Protein 2XCB (pdb70)

InterPro domains:
  IPR005415 Type III secretion system, low calcium response, chaperone LcrH/SycD [PR01595] (22-45)
  IPR005415 Type III secretion system, low calcium response, chaperone LcrH/SycD [PR01595] (47-66)
  IPR005415 Type III secretion system, low calcium response, chaperone LcrH/SycD [PR01595] (71-93)
  IPR005415 Type III secretion system, low calcium response, chaperone LcrH/SycD [PR01595] (103-125)
  IPR005415 Type III secretion system, low calcium response, chaperone LcrH/SycD [TIGR02552] (20-153)
  IPR011990 Tetratricopeptide-like helical domain superfamily [G3DSA:1.25.40.10] (11-161)
  IPR011990 Tetratricopeptide-like helical domain superfamily [SSF48452] (29-134)
  IPR016379 Type III secretion system, low calcium response, chaperone LcrH/SycD, subgroup [PIRSF003165] (3-159)

Organism: Pseudomonas aeruginosa (strain ATCC 15692 / DSM 22644 / CIP 104116 / JCM 14847 / LMG 12228 / 1C / PRS 101 / PAO1) (NCBI:txid208964)

GO terms:
  GO:0030254 protein secretion by the type III secretion system (P, IMP)
  GO:0051131 chaperone-mediated protein complex assembly (P, IMP)

Solvent-accessible surface area: 13806 Å² total; per-residue (Å²): 145,101,90,56,62,67,147,91,54,22,40,113,35,1,26,86,0,28,80,43,12,107,64,35,110,90,80,70,0,25,137,39,0,48,23,0,0,59,50,42,20,111,33,19,60,4,0,6,0,0,0,0,0,16,31,34,63,36,69,60,117,46,0,27,50,0,1,62,4,0,31,47,41,54,132,88,18,0,25,2,19,0,2,15,0,37,0,39,24,122,66,62,59,55,89,16,0,46,51,9,0,143,48,0,95,61,42,1,75,81,53,131,101,34,138,81,14,16,71,110,0,6,60,57,18,124,34,0,48,74,145,89,148,90,92,156,76,105,79,61,66,164,90,56,17,82,110,37,20,42,86,0,85,95,60,52,117,76,40,92,92,56,66,0,24,130,41,0,49,33,0,5,75,16,33,107,61,31,26,86,6,8,21,11,4,0,27,0,28,34,44,65,44,56,59,108,74,0,12,56,5,2,17,5,0,15,4,34,39,67,94,18,0,89,0,18,3,42,11,0,42,0,35,62,117,65,59,61,93,111,14,0,77,65,9,0,122,46,0,85,56,41,0,78,82,47,126,104,38,135,90,25,16,71,135,0,12,68,59,13,130,62,15,93,114,117,7,73,17,61,82,34,251

Nearest PDB structures (foldseek):
  2xcb-assembly1_A  TM=1.008E+00  e=7.378E-18  Pseudomonas aeruginosa
  3wxx-assembly2_C  TM=9.977E-01  e=8.764E-13  Aeromonas hydrophila
  4am9-assembly1_A  TM=9.591E-01  e=2.137E-12  Yersinia enterocolitica
  2vgy-assembly1_A-2  TM=9.561E-01  e=3.684E-12  Yersinia enterocolitica
  2vgx-assembly1_B  TM=9.467E-01  e=2.605E-12  Yersinia enterocolitica

Secondary structure (DSSP, 8-state):
--TT--HHHHHHHHHHHHHHHHTT-HHHHHHHHHHHHHH-TT-HHHHHHHHHHHHHTT-HHHHHHHHHHHHHH-TT-THHHHHHHHHHHHTT-HHHHHHHHHHHHHHHHT-GGGHHHHHHHHHHHHHHHHHH-/--TTTT--HHHHHHHHHHHHHHHHTT-HHHHHHHHHHHHHHSS--HHHHHHHHHHHHHTT-HHHHHHHHHHHHHH-TT-THHHHHHHHHHHHTT-HHHHHHHHHHHHHHHHT-GGGTTHHHHHHHHHHHHH-/---PPP--

Sequence (273 aa):
MLRGLSEEDTLEQLYALGFNQYQAGKKWDDAQKIFQALCMLDHYDARYFLGLGACRQSLGLYEEQALQSYSSYGALMDINEPRFPFHAAECHLQQLGDLDGAESSGFYSSARALAAAQPAHEALAARAGAMLEAVTARRKDLAMLRGLSEEDDTLEQLYALGFNQYQAGKWDDDAQKIFQQALCMLDHHYDARYFLGLGACRQSLGLYEEQALQSYSSYGALMDINNEPRFPFHAAECHLQLGDLDGAESGFYSSARALAAAQPAHEALAARAGAMLEAVTARVEELNAPR

B-factor: mean 32.51, std 10.99, range [8.63, 96.53]

Foldseek 3Di:
DCAPDDVVVVVVLLVVLVVCVVVVVLVVSLVSLVVSCVRDVQDLSSLLSNLVSCVSVLNLVVSLVSLVSSCVNPVLALSSLQVNLVSCVVVVNLVSNLVSLVSSLVSLVVDPVRVVSNVVSVVSNVVSVVVVD/DVVPADDDPVVLVVLLVVLVVCVVVVVLVVSLVSLVCSCVRDDDDLSSLVSNLSSCVVVVVLVVSLVSLVVNCVVPVLALVSLQSNLVSCVSVVNLVSNLVSLVSSLVSLVVPPVSVVVNVVSVVVNVVSVD/DDDDDDDD

Radius of gyration: 19.32 Å; Cα contacts (8 Å, |Δi|>4): 397; chains: 3; bounding box: 38×50×59 Å

Structure (mmCIF, N/CA/C/O backbone):
data_2XCB
#
_entry.id   2XCB
#
_cell.length_a   44.370
_cell.length_b   97.720
_cell.length_c   73.590
_cell.angle_alpha   90.00
_cell.angle_beta   90.00
_cell.angle_gamma   90.00
#
_symmetry.space_group_name_H-M   'P 21 21 2'
#
loop_
_entity.id
_entity.type
_entity.pdbx_description
1 polymer 'REGULATORY PROTEIN PCRH'
2 polymer PEPD
3 non-polymer 'NITRATE ION'
4 water water
#
loop_
_atom_site.group_PDB
_atom_site.id
_atom_site.type_symbol
_atom_site.label_atom_id
_atom_site.label_alt_id
_atom_site.label_comp_id
_atom_site.label_asym_id
_atom_site.label_entity_id
_atom_site.label_seq_id
_atom_site.pdbx_PDB_ins_code
_atom_site.Cartn_x
_atom_site.Cartn_y
_atom_site.Cartn_z
_atom_site.occupancy
_atom_site.B_iso_or_equiv
_atom_site.auth_seq_id
_atom_site.auth_comp_id
_atom_site.auth_asym_id
_atom_site.auth_atom_id
_atom_site.pdbx_PDB_model_num
ATOM 1 N N . MET A 1 9 ? -15.987 24.806 -37.880 1.00 55.40 27 MET A N 1
ATOM 2 C CA . MET A 1 9 ? -15.969 25.752 -39.052 1.00 55.23 27 MET A CA 1
ATOM 3 C C . MET A 1 9 ? -15.478 27.166 -38.676 1.00 55.09 27 MET A C 1
ATOM 4 O O . MET A 1 9 ? -15.292 28.018 -39.570 1.00 55.20 27 MET A O 1
ATOM 6 N N . LEU A 1 10 ? -15.303 27.396 -37.363 1.00 53.20 28 LEU A N 1
ATOM 7 C CA . LEU A 1 10 ? -14.799 28.639 -36.789 1.00 51.79 28 LEU A CA 1
ATOM 8 C C . LEU A 1 10 ? -13.268 28.627 -36.553 1.00 50.85 28 LEU A C 1
ATOM 9 O O . LEU A 1 10 ? -12.674 29.623 -36.146 1.00 50.49 28 LEU A O 1
ATOM 14 N N . ARG A 1 11 ? -12.621 27.495 -36.793 1.00 50.60 29 ARG A N 1
ATOM 15 C CA . ARG A 1 11 ? -11.173 27.393 -36.590 1.00 50.46 29 ARG A CA 1
ATOM 16 C C . ARG A 1 11 ? -10.395 28.498 -37.328 1.00 48.85 29 ARG A C 1
ATOM 17 O O . ARG A 1 11 ? -10.730 28.836 -38.446 1.00 49.54 29 ARG A O 1
ATOM 25 N N . GLY A 1 12 ? -9.402 29.103 -36.689 1.00 47.36 30 GLY A N 1
ATOM 26 C CA . GLY A 1 12 ? -8.546 30.059 -37.394 1.00 44.36 30 GLY A CA 1
ATOM 27 C C . GLY A 1 12 ? -8.926 31.533 -37.242 1.00 42.66 30 GLY A C 1
ATOM 28 O O . GLY A 1 12 ? -8.357 32.395 -37.960 1.00 41.10 30 GLY A O 1
ATOM 29 N N . LEU A 1 13 ? -9.866 31.833 -36.326 1.00 39.44 31 LEU A N 1
ATOM 30 C CA . LEU A 1 13 ? -10.257 33.238 -36.036 1.00 36.82 31 LEU A CA 1
ATOM 31 C C . LEU A 1 13 ? -9.127 34.104 -35.440 1.00 36.73 31 LEU A C 1
ATOM 32 O O . LEU A 1 13 ? -8.281 33.615 -34.680 1.00 36.01 31 LEU A O 1
ATOM 37 N N . SER A 1 14 ? -9.123 35.407 -35.738 1.00 35.44 32 SER A N 1
ATOM 38 C CA . SER A 1 14 ? -8.067 36.256 -35.193 1.00 35.21 32 SER A CA 1
ATOM 39 C C . SER A 1 14 ? -8.273 36.403 -33.691 1.00 35.41 32 SER A C 1
ATOM 40 O O . SER A 1 14 ? -9.358 36.131 -33.187 1.00 33.91 32 SER A O 1
ATOM 43 N N . GLU A 1 15 ? -7.227 36.870 -33.011 1.00 36.16 33 GLU A N 1
ATOM 44 C CA A GLU A 1 15 ? -7.269 37.130 -31.571 0.50 36.24 33 GLU A CA 1
ATOM 45 C CA B GLU A 1 15 ? -7.294 37.085 -31.583 0.50 35.93 33 GLU A CA 1
ATOM 46 C C . GLU A 1 15 ? -8.334 38.156 -31.275 1.00 35.34 33 GLU A C 1
ATOM 47 O O . GLU A 1 15 ? -9.071 38.051 -30.290 1.00 35.33 33 GLU A O 1
ATOM 58 N N . ASP A 1 16 ? -8.441 39.167 -32.143 1.00 34.87 34 ASP A N 1
ATOM 59 C CA . ASP A 1 16 ? -9.385 40.247 -31.862 1.00 33.47 34 ASP A CA 1
ATOM 60 C C . ASP A 1 16 ? -10.831 39.781 -31.894 1.00 31.58 34 ASP A C 1
ATOM 61 O O . ASP A 1 16 ? -11.642 40.253 -31.089 1.00 30.24 34 ASP A O 1
ATOM 66 N N . THR A 1 17 ? -11.143 38.846 -32.807 1.00 31.55 35 THR A N 1
ATOM 67 C CA . THR A 1 17 ? -12.480 38.194 -32.824 1.00 30.30 35 THR A CA 1
ATOM 68 C C . THR A 1 17 ? -12.678 37.267 -31.624 1.00 29.34 35 THR A C 1
ATOM 69 O O . THR A 1 17 ? -13.736 37.315 -31.002 1.00 27.47 35 THR A O 1
ATOM 73 N N . LEU A 1 18 ? -11.678 36.434 -31.303 1.00 28.29 36 LEU A N 1
ATOM 74 C CA . LEU A 1 18 ? -11.718 35.698 -29.997 1.00 27.64 36 LEU A CA 1
ATOM 75 C C . LEU A 1 18 ? -11.992 36.562 -28.775 1.00 26.62 36 LEU A C 1
ATOM 76 O O . LEU A 1 18 ? -12.799 36.220 -27.924 1.00 25.94 36 LEU A O 1
ATOM 81 N N . GLU A 1 19 ? -11.344 37.718 -28.697 1.00 28.21 37 GLU A N 1
ATOM 82 C CA . GLU A 1 19 ? -11.564 38.653 -27.617 1.00 28.89 37 GLU A CA 1
ATOM 83 C C . GLU A 1 19 ? -13.004 39.131 -27.550 1.00 29.44 37 GLU A C 1
ATOM 84 O O . GLU A 1 19 ? -13.608 39.214 -26.469 1.00 29.73 37 GLU A O 1
ATOM 90 N N . GLN A 1 20 ? -13.585 39.431 -28.700 1.00 28.35 38 GLN A N 1
ATOM 91 C CA . GLN A 1 20 ? -14.992 39.816 -28.711 1.00 27.11 38 GLN A CA 1
ATOM 92 C C . GLN A 1 20 ? -15.932 38.665 -28.374 1.00 24.98 38 GLN A C 1
ATOM 93 O O . GLN A 1 20 ? -17.001 38.849 -27.731 1.00 24.22 38 GLN A O 1
ATOM 99 N N . LEU A 1 21 ? -15.535 37.466 -28.755 1.00 23.38 39 LEU A N 1
ATOM 100 C CA . LEU A 1 21 ? -16.328 36.301 -28.404 1.00 23.47 39 LEU A CA 1
ATOM 101 C C . LEU A 1 21 ? -16.228 35.981 -26.902 1.00 23.61 39 LEU A C 1
ATOM 102 O O . LEU A 1 21 ? -17.215 35.580 -26.283 1.00 22.89 39 LEU A O 1
ATOM 107 N N . TYR A 1 22 ? -15.036 36.164 -26.321 1.00 22.70 40 TYR A N 1
ATOM 108 C CA . TYR A 1 22 ? -14.915 36.068 -24.874 1.00 22.13 40 TYR A CA 1
ATOM 109 C C . TYR A 1 22 ? -15.774 37.084 -24.169 1.00 24.66 40 TYR A C 1
ATOM 110 O O . TYR A 1 22 ? -16.493 36.731 -23.218 1.00 25.24 40 TYR A O 1
ATOM 119 N N . ALA A 1 23 ? -15.748 38.357 -24.629 1.00 25.68 41 ALA A N 1
ATOM 120 C CA . ALA A 1 23 ? -16.663 39.379 -24.131 1.00 26.94 41 ALA A CA 1
ATOM 121 C C . ALA A 1 23 ? -18.125 38.981 -24.175 1.00 27.44 41 ALA A C 1
ATOM 122 O O . ALA A 1 23 ? -18.922 39.322 -23.252 1.00 27.77 41 ALA A O 1
ATOM 124 N N . LEU A 1 24 ? -18.503 38.334 -25.273 1.00 27.78 42 LEU A N 1
ATOM 125 C CA . LEU A 1 24 ? -19.900 37.954 -25.488 1.00 28.95 42 LEU A CA 1
ATOM 126 C C . LEU A 1 24 ? -20.266 36.930 -24.425 1.00 29.10 42 LEU A C 1
ATOM 127 O O . LEU A 1 24 ? -21.302 37.068 -23.747 1.00 28.92 42 LEU A O 1
ATOM 132 N N . GLY A 1 25 ? -19.380 35.948 -24.245 1.00 29.07 43 GLY A N 1
ATOM 133 C CA . GLY A 1 25 ? -19.568 34.885 -23.262 1.00 28.51 43 GLY A CA 1
ATOM 134 C C . GLY A 1 25 ? -19.587 35.403 -21.861 1.00 28.07 43 GLY A C 1
ATOM 135 O O . GLY A 1 25 ? -20.428 35.017 -21.093 1.00 28.79 43 GLY A O 1
ATOM 136 N N . PHE A 1 26 ? -18.653 36.279 -21.523 1.00 28.37 44 PHE A N 1
ATOM 137 C CA . PHE A 1 26 ? -18.622 36.923 -20.223 1.00 29.79 44 PHE A CA 1
ATOM 138 C C . PHE A 1 26 ? -19.951 37.654 -19.937 1.00 32.22 44 PHE A C 1
ATOM 139 O O . PHE A 1 26 ? -20.446 37.672 -18.787 1.00 31.86 44 PHE A O 1
ATOM 147 N N . ASN A 1 27 ? -20.484 38.333 -20.959 1.00 32.46 45 ASN A N 1
ATOM 148 C CA . ASN A 1 27 ? -21.681 39.143 -20.750 1.00 33.88 45 ASN A CA 1
ATOM 149 C C . ASN A 1 27 ? -22.904 38.289 -20.494 1.00 32.68 45 ASN A C 1
ATOM 150 O O . ASN A 1 27 ? -23.687 38.588 -19.577 1.00 32.85 45 ASN A O 1
ATOM 155 N N . GLN A 1 28 ? -23.024 37.204 -21.239 1.00 31.44 46 GLN A N 1
ATOM 156 C CA . GLN A 1 28 ? -24.084 36.232 -20.998 1.00 32.56 46 GLN A CA 1
ATOM 157 C C . GLN A 1 28 ? -23.990 35.626 -19.578 1.00 32.70 46 GLN A C 1
ATOM 158 O O . GLN A 1 28 ? -25.028 35.463 -18.878 1.00 32.51 46 GLN A O 1
ATOM 164 N N . TYR A 1 29 ? -22.748 35.337 -19.152 1.00 31.16 47 TYR A N 1
ATOM 165 C CA . TYR A 1 29 ? -22.499 34.925 -17.767 1.00 29.27 47 TYR A CA 1
ATOM 166 C C . TYR A 1 29 ? -22.982 35.946 -16.744 1.00 29.45 47 TYR A C 1
ATOM 167 O O . TYR A 1 29 ? -23.699 35.561 -15.825 1.00 26.24 47 TYR A O 1
ATOM 176 N N . GLN A 1 30 ? -22.589 37.228 -16.893 1.00 29.03 48 GLN A N 1
ATOM 177 C CA . GLN A 1 30 ? -23.041 38.284 -15.990 1.00 33.12 48 GLN A CA 1
ATOM 178 C C . GLN A 1 30 ? -24.602 38.394 -15.930 1.00 33.78 48 GLN A C 1
ATOM 179 O O . GLN A 1 30 ? -25.149 38.815 -14.938 1.00 35.68 48 GLN A O 1
ATOM 185 N N . ALA A 1 31 ? -25.301 38.036 -16.999 1.00 33.35 49 ALA A N 1
ATOM 186 C CA . ALA A 1 31 ? -26.753 38.121 -17.046 1.00 33.22 49 ALA A CA 1
ATOM 187 C C . ALA A 1 31 ? -27.407 36.780 -16.608 1.00 34.03 49 ALA A C 1
ATOM 188 O O . ALA A 1 31 ? -28.614 36.602 -16.732 1.00 35.21 49 ALA A O 1
ATOM 190 N N . GLY A 1 32 ? -26.618 35.827 -16.136 1.00 32.19 50 GLY A N 1
ATOM 191 C CA . GLY A 1 32 ? -27.209 34.584 -15.631 1.00 31.64 50 GLY A CA 1
ATOM 192 C C . GLY A 1 32 ? -27.715 33.689 -16.722 1.00 30.31 50 GLY A C 1
ATOM 193 O O . GLY A 1 32 ? -28.381 32.655 -16.469 1.00 29.31 50 GLY A O 1
ATOM 194 N N . LYS A 1 33 ? -27.313 34.005 -17.945 1.00 30.06 51 LYS A N 1
ATOM 195 C CA A LYS A 1 33 ? -27.639 33.186 -19.087 0.50 30.07 51 LYS A CA 1
ATOM 196 C CA B LYS A 1 33 ? -27.664 33.106 -19.035 0.50 30.09 51 LYS A CA 1
ATOM 197 C C . LYS A 1 33 ? -26.591 32.034 -19.179 1.00 30.10 51 LYS A C 1
ATOM 198 O O . LYS A 1 33 ? -25.725 32.027 -20.106 1.00 29.18 51 LYS A O 1
ATOM 209 N N . TRP A 1 34 ? -26.672 31.095 -18.252 1.00 28.63 52 TRP A N 1
ATOM 210 C CA . TRP A 1 34 ? -25.590 30.120 -18.107 1.00 28.77 52 TRP A CA 1
ATOM 211 C C . TRP A 1 34 ? -25.448 29.089 -19.227 1.00 28.68 52 TRP A C 1
ATOM 212 O O . TRP A 1 34 ? -24.335 28.664 -19.557 1.00 27.11 52 TRP A O 1
ATOM 223 N N . ASP A 1 35 ? -26.575 28.676 -19.817 1.00 29.28 53 ASP A N 1
ATOM 224 C CA . ASP A 1 35 ? -26.513 27.697 -20.910 1.00 30.73 53 ASP A CA 1
ATOM 225 C C . ASP A 1 35 ? -25.851 28.245 -22.164 1.00 28.93 53 ASP A C 1
ATOM 226 O O . ASP A 1 35 ? -25.124 27.543 -22.860 1.00 26.44 53 ASP A O 1
ATOM 231 N N . ASP A 1 36 ? -26.156 29.498 -22.442 1.00 26.67 54 ASP A N 1
ATOM 232 C CA . ASP A 1 36 ? -25.605 30.169 -23.594 1.00 27.73 54 ASP A CA 1
ATOM 233 C C . ASP A 1 36 ? -24.142 30.488 -23.353 1.00 26.45 54 ASP A C 1
ATOM 234 O O . ASP A 1 36 ? -23.321 30.332 -24.247 1.00 25.46 54 ASP A O 1
ATOM 239 N N . ALA A 1 37 ? -23.839 30.961 -22.149 1.00 24.86 55 ALA A N 1
ATOM 240 C CA . ALA A 1 37 ? -22.458 31.276 -21.797 1.00 23.15 55 ALA A CA 1
ATOM 241 C C . ALA A 1 37 ? -21.624 29.982 -21.862 1.00 21.61 55 ALA A C 1
ATOM 242 O O . ALA A 1 37 ? -20.521 29.953 -22.404 1.00 18.39 55 ALA A O 1
ATOM 244 N N . GLN A 1 38 ? -22.176 28.898 -21.345 1.00 21.28 56 GLN A N 1
ATOM 245 C CA . GLN A 1 38 ? -21.420 27.627 -21.416 1.00 21.18 56 GLN A CA 1
ATOM 246 C C . GLN A 1 38 ? -21.013 27.263 -22.854 1.00 21.49 56 GLN A C 1
ATOM 247 O O . GLN A 1 38 ? -19.924 26.754 -23.106 1.00 19.67 56 GLN A O 1
ATOM 253 N N . LYS A 1 39 ? -21.949 27.416 -23.771 1.00 21.18 57 LYS A N 1
ATOM 254 C CA . LYS A 1 39 ? -21.699 27.094 -25.157 1.00 22.40 57 LYS A CA 1
ATOM 255 C C . LYS A 1 39 ? -20.651 28.007 -25.763 1.00 21.24 57 LYS A C 1
ATOM 256 O O . LYS A 1 39 ? -19.816 27.566 -26.534 1.00 22.21 57 LYS A O 1
ATOM 262 N N . ILE A 1 40 ? -20.723 29.290 -25.492 1.00 21.39 58 ILE A N 1
ATOM 263 C CA . ILE A 1 40 ? -19.658 30.173 -25.976 1.00 21.43 58 ILE A CA 1
ATOM 264 C C . ILE A 1 40 ? -18.258 29.783 -25.407 1.00 23.03 58 ILE A C 1
ATOM 265 O O . ILE A 1 40 ? -17.253 29.665 -26.140 1.00 21.15 58 ILE A O 1
ATOM 270 N N . PHE A 1 41 ? -18.207 29.465 -24.091 1.00 22.47 59 PHE A N 1
ATOM 271 C CA . PHE A 1 41 ? -16.907 29.108 -23.517 1.00 19.83 59 PHE A CA 1
ATOM 272 C C . PHE A 1 41 ? -16.404 27.757 -24.021 1.00 20.83 59 PHE A C 1
ATOM 273 O O . PHE A 1 41 ? -15.193 27.612 -24.225 1.00 19.53 59 PHE A O 1
ATOM 281 N N . GLN A 1 42 ? -17.321 26.804 -24.205 1.00 19.97 60 GLN A N 1
ATOM 282 C CA . GLN A 1 42 ? -16.975 25.543 -24.737 1.00 21.68 60 GLN A CA 1
ATOM 283 C C . GLN A 1 42 ? -16.392 25.782 -26.126 1.00 22.10 60 GLN A C 1
ATOM 284 O O . GLN A 1 42 ? -15.375 25.175 -26.475 1.00 20.21 60 GLN A O 1
ATOM 290 N N . ALA A 1 43 ? -16.970 26.734 -26.889 1.00 22.40 61 ALA A N 1
ATOM 291 C CA . ALA A 1 43 ? -16.422 26.984 -28.248 1.00 23.23 61 ALA A CA 1
ATOM 292 C C . ALA A 1 43 ? -14.999 27.491 -28.112 1.00 21.17 61 ALA A C 1
ATOM 293 O O . ALA A 1 43 ? -14.120 27.017 -28.812 1.00 20.65 61 ALA A O 1
ATOM 295 N N . LEU A 1 44 ? -14.806 28.533 -27.272 1.00 21.90 62 LEU A N 1
ATOM 296 C CA . LEU A 1 44 ? -13.513 29.115 -27.092 1.00 20.87 62 LEU A CA 1
ATOM 297 C C . LEU A 1 44 ? -12.413 28.145 -26.581 1.00 20.44 62 LEU A C 1
ATOM 298 O O . LEU A 1 44 ? -11.309 28.180 -27.130 1.00 19.23 62 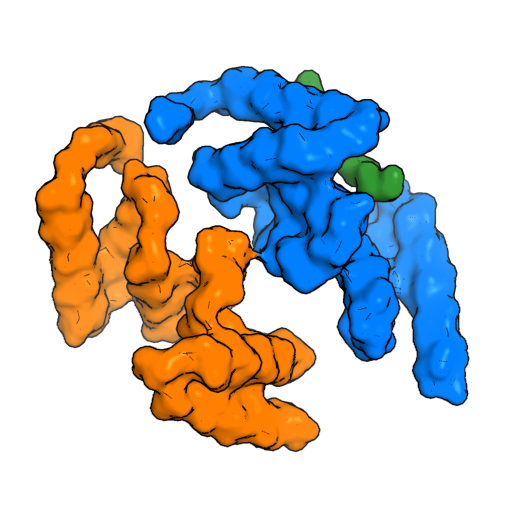LEU A O 1
ATOM 303 N N . CYS A 1 45 ? -12.715 27.305 -25.576 1.00 20.21 63 CYS A N 1
ATOM 304 C CA . CYS A 1 45 ? -11.854 26.171 -25.160 1.00 21.83 63 CYS A CA 1
ATOM 305 C C . CYS A 1 45 ? -11.463 25.205 -26.328 1.00 23.31 63 CYS A C 1
ATOM 306 O O . CYS A 1 45 ? -10.368 24.574 -26.327 1.00 21.81 63 CYS A O 1
ATOM 309 N N . MET A 1 46 ? -12.341 25.059 -27.307 1.00 23.19 64 MET A N 1
ATOM 310 C CA . MET A 1 46 ? -11.945 24.325 -28.560 1.00 23.95 64 MET A CA 1
ATOM 311 C C . MET A 1 46 ? -11.007 25.115 -29.473 1.00 23.03 64 MET A C 1
ATOM 312 O O . MET A 1 46 ? -10.101 24.577 -30.074 1.00 23.37 64 MET A O 1
ATOM 317 N N . LEU A 1 47 ? -11.273 26.395 -29.621 1.00 21.55 65 LEU A N 1
ATOM 318 C CA . LEU A 1 47 ? -10.504 27.292 -30.444 1.00 22.29 65 LEU A CA 1
ATOM 319 C C . LEU A 1 47 ? -9.146 27.643 -29.878 1.00 23.63 65 LEU A C 1
ATOM 320 O O . LEU A 1 47 ? -8.234 27.970 -30.627 1.00 22.01 65 LEU A O 1
ATOM 325 N N . ASP A 1 48 ? -9.024 27.678 -28.543 1.00 22.79 66 ASP A N 1
ATOM 326 C CA . ASP A 1 48 ? -7.775 28.021 -27.920 1.00 22.42 66 ASP A CA 1
ATOM 327 C C . ASP A 1 48 ? -7.561 27.179 -26.710 1.00 22.98 66 ASP A C 1
ATOM 328 O O . ASP A 1 48 ? -8.110 27.470 -25.671 1.00 22.58 66 ASP A O 1
ATOM 333 N N . HIS A 1 49 ? -6.755 26.142 -26.851 1.00 23.82 67 HIS A N 1
ATOM 334 C CA . HIS A 1 49 ? -6.590 25.145 -25.793 1.00 25.12 67 HIS A CA 1
ATOM 335 C C . HIS A 1 49 ? -5.800 25.616 -24.545 1.00 24.25 67 HIS A C 1
ATOM 336 O O . HIS A 1 49 ? -5.632 24.827 -23.611 1.00 25.26 67 HIS A O 1
ATOM 343 N N . TYR A 1 50 ? -5.321 26.873 -24.501 1.00 24.96 68 TYR A N 1
ATOM 344 C CA . TYR A 1 50 ? -4.341 27.280 -23.461 1.00 24.02 68 TYR A CA 1
ATOM 345 C C . TYR A 1 50 ? -4.735 28.513 -22.689 1.00 24.29 68 TYR A C 1
ATOM 346 O O . TYR A 1 50 ? -4.046 28.896 -21.739 1.00 23.60 68 TYR A O 1
ATOM 355 N N . ASP A 1 51 ? -5.810 29.173 -23.102 1.00 21.29 69 ASP A N 1
ATOM 356 C CA . ASP A 1 51 ? -6.178 30.429 -22.454 1.00 21.88 69 ASP A CA 1
ATOM 357 C C . ASP A 1 51 ? -7.004 30.086 -21.199 1.00 21.17 69 ASP A C 1
ATOM 358 O O . ASP A 1 51 ? -8.177 29.735 -21.310 1.00 20.33 69 ASP A O 1
ATOM 363 N N . ALA A 1 52 ? -6.377 30.138 -20.015 1.00 22.07 70 ALA A N 1
ATOM 364 C CA . ALA A 1 52 ? -7.071 29.782 -18.754 1.00 21.57 70 ALA A CA 1
ATOM 365 C C . ALA A 1 52 ? -8.420 30.526 -18.545 1.00 20.54 70 ALA A C 1
ATOM 366 O O . ALA A 1 52 ? -9.327 29.984 -17.934 1.00 20.11 70 ALA A O 1
ATOM 368 N N . ARG A 1 53 ? -8.545 31.774 -18.992 1.00 19.73 71 ARG A N 1
ATOM 369 C CA . ARG A 1 53 ? -9.833 32.458 -18.848 1.00 21.41 71 ARG A CA 1
ATOM 370 C C . ARG A 1 53 ? -11.006 31.657 -19.398 1.00 19.50 71 ARG A C 1
ATOM 371 O O . ARG A 1 53 ? -12.138 31.657 -18.804 1.00 21.16 71 ARG A O 1
ATOM 379 N N . TYR A 1 54 ? -10.783 30.986 -20.513 1.00 18.16 72 TYR A N 1
ATOM 380 C CA . TYR A 1 54 ? -11.899 30.255 -21.160 1.00 17.51 72 TYR A CA 1
ATOM 381 C C . TYR A 1 54 ? -12.333 29.065 -20.289 1.00 17.80 72 TYR A C 1
ATOM 382 O O . TYR A 1 54 ? -13.496 28.667 -20.279 1.00 18.21 72 TYR A O 1
ATOM 391 N N . PHE A 1 55 ? -11.383 28.483 -19.568 1.00 19.14 73 PHE A N 1
ATOM 392 C CA . PHE A 1 55 ? -11.694 27.247 -18.775 1.00 18.46 73 PHE A CA 1
ATOM 393 C C . PHE A 1 55 ? -12.354 27.601 -17.449 1.00 19.22 73 PHE A C 1
ATOM 394 O O . PHE A 1 55 ? -13.195 26.836 -16.917 1.00 19.55 73 PHE A O 1
ATOM 402 N N . LEU A 1 56 ? -11.935 28.750 -16.919 1.00 17.54 74 LEU A N 1
ATOM 403 C CA . LEU A 1 56 ? -12.571 29.445 -15.764 1.00 17.37 74 LEU A CA 1
ATOM 404 C C . LEU A 1 56 ? -13.982 29.741 -16.138 1.00 17.68 74 LEU A C 1
ATOM 405 O O . LEU A 1 56 ? -14.914 29.435 -15.397 1.00 18.09 74 LEU A O 1
ATOM 410 N N . GLY A 1 57 ? -14.178 30.368 -17.304 1.00 18.26 75 GLY A N 1
ATOM 411 C CA . GLY A 1 57 ? -15.561 30.660 -17.796 1.00 17.40 75 GLY A CA 1
ATOM 412 C C . GLY A 1 57 ? -16.457 29.399 -17.948 1.00 17.76 75 GLY A C 1
ATOM 413 O O . GLY A 1 57 ? -17.605 29.340 -17.411 1.00 16.90 75 GLY A O 1
ATOM 414 N N . LEU A 1 58 ? -15.910 28.387 -18.607 1.00 16.90 76 LEU A N 1
ATOM 415 C CA . LEU A 1 58 ? -16.665 27.142 -18.834 1.00 16.65 76 LEU A CA 1
ATOM 416 C C . LEU A 1 58 ? -16.991 26.567 -17.445 1.00 17.79 76 LEU A C 1
ATOM 417 O O . LEU A 1 58 ? -18.149 26.134 -17.160 1.00 18.39 76 LEU A O 1
ATOM 422 N N . GLY A 1 59 ? -15.953 26.410 -16.606 1.00 16.46 77 GLY A N 1
ATOM 423 C CA . GLY A 1 59 ? -16.195 25.911 -15.181 1.00 16.85 77 GLY A CA 1
ATOM 424 C C . GLY A 1 59 ? -17.267 26.646 -14.429 1.00 17.22 77 GLY A C 1
ATOM 425 O O . GLY A 1 59 ? -18.129 26.027 -13.873 1.00 18.55 77 GLY A O 1
ATOM 426 N N . ALA A 1 60 ? -17.238 27.990 -14.444 1.00 16.57 78 ALA A N 1
ATOM 427 C CA . ALA A 1 60 ? -18.156 28.790 -13.699 1.00 17.86 78 ALA A CA 1
ATOM 428 C C . ALA A 1 60 ? -19.597 28.550 -14.200 1.00 19.75 78 ALA A C 1
ATOM 429 O O . ALA A 1 60 ? -20.560 28.480 -13.396 1.00 18.90 78 ALA A O 1
ATOM 431 N N . CYS A 1 61 ? -19.762 28.400 -15.535 1.00 19.22 79 CYS A N 1
ATOM 432 C CA . CYS A 1 61 ? -21.083 28.140 -16.102 1.00 20.10 79 CYS A CA 1
ATOM 433 C C . CYS A 1 61 ? -21.666 26.835 -15.664 1.00 19.74 79 CYS A C 1
ATOM 434 O O . CYS A 1 61 ? -22.817 26.786 -15.291 1.00 19.44 79 CYS A O 1
ATOM 437 N N . ARG A 1 62 ? -20.849 25.797 -15.699 1.00 19.12 80 ARG A N 1
ATOM 438 C CA . ARG A 1 62 ? -21.274 24.484 -15.290 1.00 20.30 80 ARG A CA 1
ATOM 439 C C . ARG A 1 62 ? -21.590 24.419 -13.761 1.00 20.70 80 ARG A C 1
ATOM 440 O O . ARG A 1 62 ? -22.587 23.821 -13.322 1.00 21.73 80 ARG A O 1
ATOM 448 N N . GLN A 1 63 ? -20.739 25.068 -12.980 1.00 20.83 81 GLN A N 1
ATOM 449 C CA . GLN A 1 63 ? -21.014 25.217 -11.549 1.00 21.28 81 GLN A CA 1
ATOM 450 C C . GLN A 1 63 ? -22.400 25.816 -11.298 1.00 22.35 81 GLN A C 1
ATOM 451 O O . GLN A 1 63 ? -23.161 25.265 -10.508 1.00 20.43 81 GLN A O 1
ATOM 457 N N . SER A 1 64 ? -22.727 26.922 -11.984 1.00 24.47 82 SER A N 1
ATOM 458 C CA . SER A 1 64 ? -23.988 27.627 -11.777 1.00 25.43 82 SER A CA 1
ATOM 459 C C . SER A 1 64 ? -25.202 26.814 -12.202 1.00 26.08 82 SER A C 1
ATOM 460 O O . SER A 1 64 ? -26.306 27.065 -11.718 1.00 27.00 82 SER A O 1
ATOM 463 N N . LEU A 1 65 ? -24.988 25.856 -13.105 1.00 24.98 83 LEU A N 1
ATOM 464 C CA . LEU A 1 65 ? -26.001 24.917 -13.571 1.00 24.03 83 LEU A CA 1
ATOM 465 C C . LEU A 1 65 ? -26.017 23.609 -12.782 1.00 23.66 83 LEU A C 1
ATOM 466 O O . LEU A 1 65 ? -26.734 22.675 -13.120 1.00 21.92 83 LEU A O 1
ATOM 471 N N . GLY A 1 66 ? -25.173 23.497 -11.779 1.00 22.70 84 GLY A N 1
ATOM 472 C CA . GLY A 1 66 ? -25.189 22.260 -10.970 1.00 23.05 84 GLY A CA 1
ATOM 473 C C . GLY A 1 66 ? -24.501 21.120 -11.598 1.00 22.12 84 GLY A C 1
ATOM 474 O O . GLY A 1 66 ? -24.669 19.952 -11.158 1.00 24.05 84 GLY A O 1
ATOM 475 N N . LEU A 1 67 ? -23.686 21.380 -12.623 1.00 21.80 85 LEU A N 1
ATOM 476 C CA . LEU A 1 67 ? -22.961 20.291 -13.231 1.00 20.47 85 LEU A CA 1
ATOM 477 C C . LEU A 1 67 ? -21.571 20.195 -12.582 1.00 19.89 85 LEU A C 1
ATOM 478 O O . LEU A 1 67 ? -20.579 20.463 -13.242 1.00 17.06 85 LEU A O 1
ATOM 483 N N . TYR A 1 68 ? -21.484 19.775 -11.313 1.00 19.28 86 TYR A N 1
ATOM 484 C CA . TYR A 1 68 ? -20.224 19.889 -10.593 1.00 20.02 86 TYR A CA 1
ATOM 485 C C . TYR A 1 68 ? -19.068 19.038 -11.114 1.00 20.23 86 TYR A C 1
ATOM 486 O O . TYR A 1 68 ? -17.948 19.476 -11.103 1.00 20.31 86 TYR A O 1
ATOM 495 N N . GLU A 1 69 ? -19.339 17.806 -11.520 1.00 20.38 87 GLU A N 1
ATOM 496 C CA A GLU A 1 69 ? -18.279 16.947 -12.035 0.50 21.29 87 GLU A CA 1
ATOM 497 C CA B GLU A 1 69 ? -18.316 16.926 -12.050 0.50 21.92 87 GLU A CA 1
ATOM 498 C C . GLU A 1 69 ? -17.690 17.547 -13.345 1.00 22.20 87 GLU A C 1
ATOM 499 O O . GLU A 1 69 ? -16.452 17.579 -13.531 1.00 21.59 87 GLU A O 1
ATOM 510 N N . GLN A 1 70 ? -18.544 18.056 -14.232 1.00 22.04 88 GLN A N 1
ATOM 511 C CA . GLN A 1 70 ? -18.017 18.697 -15.471 1.00 22.91 88 GLN A CA 1
ATOM 512 C C . GLN A 1 70 ? -17.307 20.011 -15.164 1.00 20.03 88 GLN A C 1
ATOM 513 O O . GLN A 1 70 ? -16.296 20.332 -15.821 1.00 20.53 88 GLN A O 1
ATOM 519 N N . ALA A 1 71 ? -17.777 20.731 -14.129 1.00 19.37 89 ALA A N 1
ATOM 520 C CA . ALA A 1 71 ? -17.096 21.961 -13.660 1.00 17.99 89 ALA A CA 1
ATOM 521 C C . ALA A 1 71 ? -15.729 21.587 -13.150 1.00 18.31 89 ALA A C 1
ATOM 522 O O . ALA A 1 71 ? -14.734 22.209 -13.522 1.00 18.37 89 ALA A O 1
ATOM 524 N N . LEU A 1 72 ? -15.630 20.460 -12.420 1.00 17.90 90 LEU A N 1
ATOM 525 C CA . LEU A 1 72 ? -14.318 20.097 -11.912 1.00 18.37 90 LEU A CA 1
ATOM 526 C C . LEU A 1 72 ? -13.323 19.826 -13.099 1.00 17.98 90 LEU A C 1
ATOM 527 O O . LEU A 1 72 ? -12.195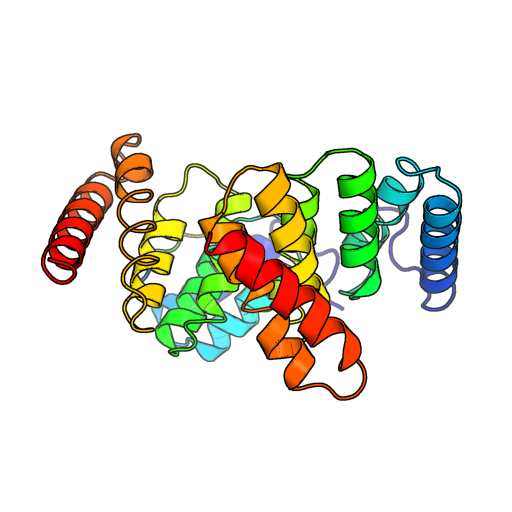 20.215 -12.987 1.00 16.94 90 LEU A O 1
ATOM 532 N N . GLN A 1 73 ? -13.753 19.104 -14.140 1.00 19.08 91 GLN A N 1
ATOM 533 C CA . GLN A 1 73 ? -12.865 18.831 -15.311 1.00 20.44 91 GLN A CA 1
ATOM 534 C C . GLN A 1 73 ? -12.305 20.127 -15.916 1.00 19.68 91 GLN A C 1
ATOM 535 O O . GLN A 1 73 ? -11.125 20.212 -16.226 1.00 19.74 91 GLN A O 1
ATOM 541 N N . SER A 1 74 ? -13.151 21.139 -16.024 1.00 18.41 92 SER A N 1
ATOM 542 C CA . SER A 1 74 ? -12.694 22.419 -16.619 1.00 19.60 92 SER A CA 1
ATOM 543 C C . SER A 1 74 ? -11.719 23.221 -15.725 1.00 20.01 92 SER A C 1
ATOM 544 O O . SER A 1 74 ? -10.690 23.831 -16.178 1.00 17.43 92 SER A O 1
ATOM 547 N N . TYR A 1 75 ? -12.080 23.276 -14.439 1.00 18.02 93 TYR A N 1
ATOM 548 C CA . TYR A 1 75 ? -11.236 23.853 -13.426 1.00 17.94 93 TYR A CA 1
ATOM 549 C C . TYR A 1 75 ? -9.930 23.098 -13.329 1.00 17.44 93 TYR A C 1
ATOM 550 O O . TYR A 1 75 ? -8.885 23.691 -13.197 1.00 18.60 93 TYR A O 1
ATOM 559 N N . SER A 1 76 ? -9.958 21.756 -13.416 1.00 16.77 94 SER A N 1
ATOM 560 C CA A SER A 1 76 ? -8.724 21.024 -13.307 0.50 17.81 94 SER A CA 1
ATOM 561 C CA B SER A 1 76 ? -8.712 21.005 -13.311 0.50 17.13 94 SER A CA 1
ATOM 562 C C . SER A 1 76 ? -7.756 21.361 -14.448 1.00 18.11 94 SER A C 1
ATOM 563 O O . SER A 1 76 ? -6.534 21.565 -14.244 1.00 16.82 94 SER A O 1
ATOM 568 N N . TYR A 1 77 ? -8.302 21.427 -15.665 1.00 19.57 95 TYR A N 1
ATOM 569 C CA . TYR A 1 77 ? -7.436 21.814 -16.809 1.00 19.25 95 TYR A CA 1
ATOM 570 C C . TYR A 1 77 ? -6.969 23.279 -16.697 1.00 18.58 95 TYR A C 1
ATOM 571 O O . TYR A 1 77 ? -5.782 23.612 -16.834 1.00 18.74 95 TYR A O 1
ATOM 580 N N . GLY A 1 78 ? -7.891 24.160 -16.378 1.00 19.98 96 GLY A N 1
ATOM 581 C CA . GLY A 1 78 ? -7.509 25.531 -16.216 1.00 18.59 96 GLY A CA 1
ATOM 582 C C . GLY A 1 78 ? -6.316 25.725 -15.278 1.00 20.35 96 GLY A C 1
ATOM 583 O O . GLY A 1 78 ? -5.392 26.517 -15.537 1.00 20.01 96 GLY A O 1
ATOM 584 N N . ALA A 1 79 ? -6.395 25.102 -14.101 1.00 20.09 97 ALA A N 1
ATOM 585 C CA . ALA A 1 79 ? -5.342 25.152 -13.101 1.00 19.25 97 ALA A CA 1
ATOM 586 C C . ALA A 1 79 ? -3.996 24.696 -13.684 1.00 20.52 97 ALA A C 1
ATOM 587 O O . ALA A 1 79 ? -2.959 25.209 -13.262 1.00 20.95 97 ALA A O 1
ATOM 589 N N . LEU A 1 80 ? -3.997 23.723 -14.624 1.00 20.24 98 LEU A N 1
ATOM 590 C CA . LEU A 1 80 ? -2.774 23.364 -15.366 1.00 21.84 98 LEU A CA 1
ATOM 591 C C . LEU A 1 80 ? -2.220 24.533 -16.257 1.00 22.64 98 LEU A C 1
ATOM 592 O O . LEU A 1 80 ? -0.981 24.689 -16.427 1.00 22.22 98 LEU A O 1
ATOM 597 N N . MET A 1 81 ? -3.126 25.356 -16.774 1.00 22.00 99 MET A N 1
ATOM 598 C CA . MET A 1 81 ? -2.787 26.468 -17.627 1.00 22.93 99 MET A CA 1
ATOM 599 C C . MET A 1 81 ? -2.337 27.695 -16.859 1.00 24.75 99 MET A C 1
ATOM 600 O O . MET A 1 81 ? -1.601 28.508 -17.413 1.00 25.82 99 MET A O 1
ATOM 605 N N . ASP A 1 82 ? -2.789 27.895 -15.612 1.00 23.96 100 ASP A N 1
ATOM 606 C CA . ASP A 1 82 ? -2.253 29.006 -14.832 1.00 23.73 100 ASP A CA 1
ATOM 607 C C . ASP A 1 82 ? -2.080 28.511 -13.382 1.00 23.86 100 ASP A C 1
ATOM 608 O O . ASP A 1 82 ? -3.028 28.533 -12.600 1.00 23.01 100 ASP A O 1
ATOM 613 N N . ILE A 1 83 ? -0.894 28.014 -13.070 1.00 24.39 101 ILE A N 1
ATOM 614 C CA . ILE A 1 83 ? -0.627 27.388 -11.783 1.00 23.65 101 ILE A CA 1
ATOM 615 C C . ILE A 1 83 ? -0.701 28.359 -10.592 1.00 24.22 101 ILE A C 1
ATOM 616 O O . ILE A 1 83 ? -0.733 27.911 -9.462 1.00 25.51 101 ILE A O 1
ATOM 621 N N . ASN A 1 84 ? -0.715 29.665 -10.838 1.00 22.54 102 ASN A N 1
ATOM 622 C CA . ASN A 1 84 ? -0.819 30.714 -9.797 1.00 25.13 102 ASN A CA 1
ATOM 623 C C . ASN A 1 84 ? -2.261 31.188 -9.452 1.00 24.56 102 ASN A C 1
ATOM 624 O O . ASN A 1 84 ? -2.483 31.872 -8.475 1.00 21.65 102 ASN A O 1
ATOM 629 N N . GLU A 1 85 ? -3.223 30.820 -10.297 1.00 23.23 103 GLU A N 1
ATOM 630 C CA . G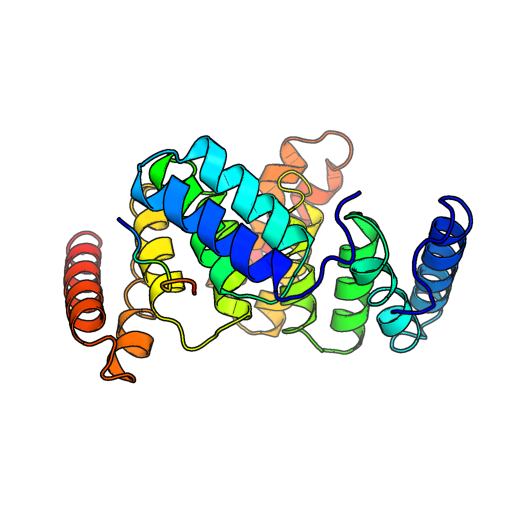LU A 1 85 ? -4.594 31.338 -10.160 1.00 22.00 103 GLU A CA 1
ATOM 631 C C . GLU A 1 85 ? -5.371 30.606 -9.065 1.00 21.82 103 GLU A C 1
ATOM 632 O O . GLU A 1 85 ? -5.683 29.392 -9.184 1.00 19.84 103 GLU A O 1
ATOM 638 N N . PRO A 1 86 ? -5.713 31.338 -7.994 1.00 21.70 104 PRO A N 1
ATOM 639 C CA . PRO A 1 86 ? -6.432 30.792 -6.819 1.00 20.38 104 PRO A CA 1
ATOM 640 C C . PRO A 1 86 ? -7.882 30.441 -7.126 1.00 20.29 104 PRO A C 1
ATOM 641 O O . PRO A 1 86 ? -8.451 29.580 -6.428 1.00 20.77 104 PRO A O 1
ATOM 645 N N . ARG A 1 87 ? -8.500 31.039 -8.167 1.00 18.88 105 ARG A N 1
ATOM 646 C CA . ARG A 1 87 ? -9.905 30.745 -8.469 0.99 17.64 105 ARG A CA 1
ATOM 647 C C . ARG A 1 87 ? -10.164 29.285 -8.817 1.00 18.75 105 ARG A C 1
ATOM 648 O O . ARG A 1 87 ? -11.208 28.765 -8.487 1.00 19.32 105 ARG A O 1
ATOM 656 N N . PHE A 1 88 ? -9.239 28.653 -9.516 1.00 17.30 106 PHE A N 1
ATOM 657 C CA . PHE A 1 88 ? -9.433 27.268 -9.888 1.00 17.29 106 PHE A CA 1
ATOM 658 C C . PHE A 1 88 ? -9.613 26.387 -8.665 1.00 16.68 106 PHE A C 1
ATOM 659 O O . PHE A 1 88 ? -10.622 25.725 -8.567 1.00 18.50 106 PHE A O 1
ATOM 667 N N . PRO A 1 89 ? -8.620 26.331 -7.736 1.00 16.35 107 PRO A N 1
ATOM 668 C CA . PRO A 1 89 ? -8.848 25.328 -6.643 1.00 16.19 107 PRO A CA 1
ATOM 669 C C . PRO A 1 89 ? -9.950 25.791 -5.702 1.00 15.91 107 PRO A C 1
ATOM 670 O O . PRO A 1 89 ? -10.660 25.021 -5.158 1.00 14.78 107 PRO A O 1
ATOM 674 N N . PHE A 1 90 ? -10.139 27.091 -5.604 1.00 13.48 108 PHE A N 1
ATOM 675 C CA . PHE A 1 90 ? -11.206 27.598 -4.764 1.00 16.18 108 PHE A CA 1
ATOM 676 C C . PHE A 1 90 ? -12.589 27.143 -5.287 1.00 17.88 108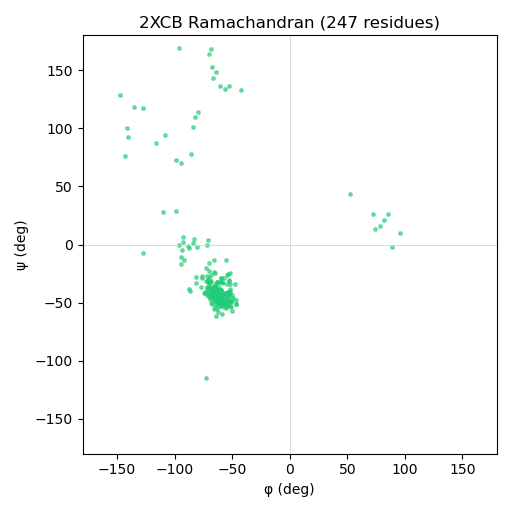 PHE A C 1
ATOM 677 O O . PHE A 1 90 ? -13.355 26.482 -4.515 1.00 18.04 108 PHE A O 1
ATOM 685 N N . HIS A 1 91 ? -12.919 27.432 -6.571 1.00 15.47 109 HIS A N 1
ATOM 686 C CA . HIS A 1 91 ? -14.223 27.039 -7.041 1.00 14.55 109 HIS A CA 1
ATOM 687 C C . HIS A 1 91 ? -14.339 25.532 -7.189 1.00 15.04 109 HIS A C 1
ATOM 688 O O . HIS A 1 91 ? -15.428 25.016 -7.043 1.00 14.18 109 HIS A O 1
ATOM 695 N N . ALA A 1 92 ? -13.222 24.870 -7.455 1.00 16.76 110 ALA A N 1
ATOM 696 C CA . ALA A 1 92 ? -13.214 23.397 -7.475 1.00 15.80 110 ALA A CA 1
ATOM 697 C C . ALA A 1 92 ? -13.606 22.856 -6.068 1.00 17.52 110 ALA A C 1
ATOM 698 O O . ALA A 1 92 ? -14.269 21.812 -5.936 1.00 17.41 110 ALA A O 1
ATOM 700 N N . ALA A 1 93 ? -13.068 23.507 -5.050 1.00 17.32 111 ALA A N 1
ATOM 701 C CA . ALA A 1 93 ? -13.363 23.090 -3.671 1.00 18.25 111 ALA A CA 1
ATOM 702 C C . ALA A 1 93 ? -14.865 23.241 -3.398 1.00 19.75 111 ALA A C 1
ATOM 703 O O . ALA A 1 93 ? -15.474 22.381 -2.776 1.00 16.49 111 ALA A O 1
ATOM 705 N N . GLU A 1 94 ? -15.481 24.347 -3.869 1.00 19.01 112 GLU A N 1
ATOM 706 C CA . GLU A 1 94 ? -16.947 24.446 -3.758 1.00 19.25 112 GLU A CA 1
ATOM 707 C C . GLU A 1 94 ? -17.741 23.297 -4.400 1.00 20.09 112 GLU A C 1
ATOM 708 O O . GLU A 1 94 ? -18.793 22.793 -3.848 1.00 18.60 112 GLU A O 1
ATOM 714 N N . CYS A 1 95 ? -17.278 22.884 -5.587 1.00 18.81 113 CYS A N 1
ATOM 715 C CA . CYS A 1 95 ? -17.909 21.787 -6.296 1.00 18.35 113 CYS A CA 1
ATOM 716 C C . CYS A 1 95 ? -17.674 20.515 -5.482 1.00 19.14 113 CYS A C 1
ATOM 717 O O . CYS A 1 95 ? -18.599 19.742 -5.376 1.00 20.98 113 CYS A O 1
ATOM 720 N N . HIS A 1 96 ? -16.466 20.289 -4.954 1.00 18.72 114 HIS A N 1
ATOM 721 C CA . HIS A 1 96 ? -16.248 19.070 -4.194 1.00 19.00 114 HIS A CA 1
ATOM 722 C C . HIS A 1 96 ? -17.202 19.004 -2.995 1.00 20.02 114 HIS A C 1
ATOM 723 O O . HIS A 1 96 ? -17.721 17.952 -2.630 1.00 20.50 114 HIS A O 1
ATOM 730 N N . LEU A 1 97 ? -17.407 20.148 -2.371 1.00 20.04 115 LEU A N 1
ATOM 731 C CA . LEU A 1 97 ? -18.275 20.271 -1.189 1.00 21.57 115 LEU A CA 1
ATOM 732 C C . LEU A 1 97 ? -19.699 19.906 -1.558 1.00 22.11 115 LEU A C 1
ATOM 733 O O . LEU A 1 97 ? -20.326 19.029 -0.926 1.00 21.33 115 LEU A O 1
ATOM 738 N N . GLN A 1 98 ? -20.193 20.464 -2.662 1.00 21.00 116 GLN A N 1
ATOM 739 C CA A GLN A 1 98 ? -21.560 20.119 -3.103 0.50 21.77 116 GLN A CA 1
ATOM 740 C CA B GLN A 1 98 ? -21.534 20.151 -3.158 0.50 22.24 116 GLN A CA 1
ATOM 741 C C . GLN A 1 98 ? -21.670 18.649 -3.504 1.00 22.26 116 GLN A C 1
ATOM 742 O O . GLN A 1 98 ? -22.760 18.039 -3.404 1.00 23.41 116 GLN A O 1
ATOM 753 N N . LEU A 1 99 ? -20.550 18.023 -3.827 1.00 22.24 117 LEU A N 1
ATOM 754 C CA . LEU A 1 99 ? -20.578 16.571 -4.108 1.00 22.79 117 LEU A CA 1
ATOM 755 C C . LEU A 1 99 ? -20.393 15.742 -2.864 1.00 23.32 117 LEU A C 1
ATOM 756 O O . LEU A 1 99 ? -20.440 14.514 -2.931 1.00 23.93 117 LEU A O 1
ATOM 761 N N . GLY A 1 100 ? -20.208 16.362 -1.722 1.00 23.30 118 GLY A N 1
ATOM 762 C CA . GLY A 1 100 ? -20.075 15.571 -0.490 1.00 25.90 118 GLY A CA 1
ATOM 763 C C . GLY A 1 100 ? -18.659 15.030 -0.311 1.00 27.42 118 GLY A C 1
ATOM 764 O O . GLY A 1 100 ? -18.424 14.036 0.428 1.00 27.07 118 GLY A O 1
ATOM 765 N N . ASP A 1 101 ? -17.700 15.656 -0.982 1.00 26.13 119 ASP A N 1
ATOM 766 C CA . ASP A 1 101 ? -16.332 15.139 -0.944 1.00 26.46 119 ASP A CA 1
ATOM 767 C C . ASP A 1 101 ? -15.528 16.086 -0.109 1.00 25.40 119 ASP A C 1
ATOM 768 O O . ASP A 1 101 ? -14.961 17.014 -0.626 1.00 24.09 119 ASP A O 1
ATOM 773 N N . LEU A 1 102 ? -15.399 15.796 1.173 1.00 23.49 120 LEU A N 1
ATOM 774 C CA . LEU A 1 102 ? -14.741 16.741 2.085 1.00 23.86 120 LEU A CA 1
ATOM 775 C C . LEU A 1 102 ? -13.240 16.888 1.941 1.00 22.34 120 LEU A C 1
ATOM 776 O O . LEU A 1 102 ? -12.670 17.960 2.193 1.00 19.42 120 LEU A O 1
ATOM 781 N N . ASP A 1 103 ? -12.594 15.777 1.643 1.00 21.91 121 ASP A N 1
ATOM 782 C CA . ASP A 1 103 ? -11.152 15.774 1.403 1.00 24.01 121 ASP A CA 1
ATOM 783 C C . ASP A 1 103 ? -10.782 16.595 0.140 1.00 23.33 121 ASP A C 1
ATOM 784 O O . ASP A 1 103 ? -9.833 17.383 0.160 1.00 22.49 121 ASP A O 1
ATOM 789 N N . GLY A 1 104 ? -11.536 16.412 -0.956 1.00 21.52 122 GLY A N 1
ATOM 790 C CA . GLY A 1 104 ? -11.303 17.271 -2.123 1.00 20.78 122 GLY A CA 1
ATOM 791 C C . GLY A 1 104 ? -11.517 18.744 -1.757 1.00 19.73 122 GLY A C 1
ATOM 792 O O . GLY A 1 104 ? -10.754 19.613 -2.163 1.00 19.61 122 GLY A O 1
ATOM 793 N N . ALA A 1 105 ? -12.530 19.066 -0.976 1.00 19.58 123 ALA A N 1
ATOM 794 C CA . ALA A 1 105 ? -12.793 20.494 -0.746 1.00 18.21 123 ALA A CA 1
ATOM 795 C C . ALA A 1 105 ? -11.694 21.069 0.120 1.00 18.94 123 ALA A C 1
ATOM 796 O O . ALA A 1 105 ? -11.295 22.238 -0.036 1.00 19.08 123 ALA A O 1
ATOM 798 N N . GLU A 1 106 ? -11.308 20.304 1.143 1.00 18.47 124 GLU A N 1
ATOM 799 C CA . GLU A 1 106 ? -10.208 20.760 2.034 1.00 20.66 124 GLU A CA 1
ATOM 800 C C . GLU A 1 106 ? -8.922 21.044 1.218 1.00 19.51 124 GLU A C 1
ATOM 801 O O . GLU A 1 106 ? -8.311 22.063 1.431 1.00 18.89 124 GLU A O 1
ATOM 807 N N . SER A 1 107 ? -8.520 20.100 0.342 1.00 20.63 125 SER A N 1
ATOM 808 C CA A SER A 1 107 ? -7.334 20.282 -0.531 0.50 21.43 125 SER A CA 1
ATOM 809 C CA B SER A 1 107 ? -7.326 20.259 -0.515 0.50 20.75 125 SER A CA 1
ATOM 810 C C . SER A 1 107 ? -7.467 21.571 -1.345 1.00 21.71 125 SER A C 1
ATOM 811 O O . SER A 1 107 ? -6.538 22.412 -1.369 1.00 21.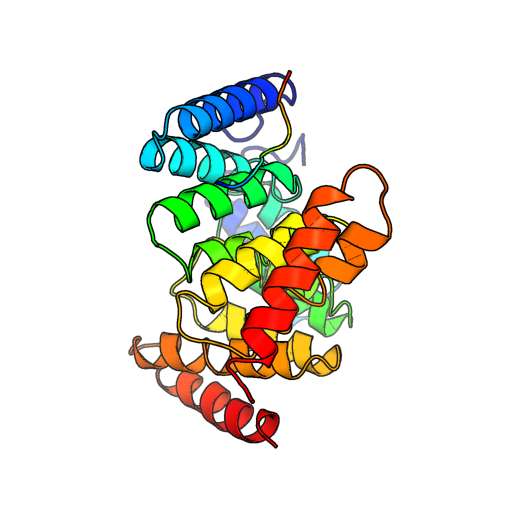67 125 SER A O 1
ATOM 816 N N . GLY A 1 108 ? -8.649 21.770 -1.972 1.00 19.93 126 GLY A N 1
ATOM 817 C CA . GLY A 1 108 ? -8.836 22.942 -2.885 1.00 21.82 126 GLY A CA 1
ATOM 818 C C . GLY A 1 108 ? -8.731 24.263 -2.137 1.00 19.40 126 GLY A C 1
ATOM 819 O O . GLY A 1 108 ? -8.096 25.230 -2.636 1.00 19.75 126 GLY A O 1
ATOM 820 N N . PHE A 1 109 ? -9.409 24.331 -0.987 1.00 19.49 127 PHE A N 1
ATOM 821 C CA . PHE A 1 109 ? -9.456 25.607 -0.198 1.00 19.77 127 PHE A CA 1
ATOM 822 C C . PHE A 1 109 ? -8.048 25.872 0.373 1.00 19.14 127 PHE A C 1
ATOM 823 O O . PHE A 1 109 ? -7.609 26.997 0.422 1.00 19.59 127 PHE A O 1
ATOM 831 N N . TYR A 1 110 ? -7.350 24.827 0.799 1.00 18.14 128 TYR A N 1
ATOM 832 C CA . TYR A 1 110 ? -5.915 24.922 1.198 1.00 19.10 128 TYR A CA 1
ATOM 833 C C . TYR A 1 110 ? -4.997 25.512 0.086 1.00 18.56 128 TYR A C 1
ATOM 834 O O . TYR A 1 110 ? -4.303 26.571 0.283 1.00 20.17 128 TYR A O 1
ATOM 843 N N . SER A 1 111 ? -5.048 24.896 -1.114 1.00 18.89 129 SER A N 1
ATOM 844 C CA A SER A 1 111 ? -4.301 25.419 -2.280 0.50 18.13 129 SER A CA 1
ATOM 845 C CA B SER A 1 111 ? -4.331 25.397 -2.309 0.50 18.58 129 SER A CA 1
ATOM 846 C C . SER A 1 111 ? -4.717 26.837 -2.606 1.00 19.04 129 SER A C 1
ATOM 847 O O . SER A 1 111 ? -3.859 27.679 -2.839 1.00 19.49 129 SER A O 1
ATOM 852 N N . ALA A 1 112 ? -6.031 27.096 -2.610 1.00 18.82 130 ALA A N 1
ATOM 853 C CA . ALA A 1 112 ? -6.528 28.450 -2.942 1.00 19.14 130 ALA A CA 1
ATOM 854 C C . ALA A 1 112 ? -6.003 29.466 -1.959 1.00 21.36 130 ALA A C 1
ATOM 855 O O . ALA A 1 112 ? -5.657 30.611 -2.335 1.00 20.58 130 ALA A O 1
ATOM 857 N N . ARG A 1 113 ? -5.954 29.075 -0.673 1.00 21.30 131 ARG A N 1
ATOM 858 C CA . ARG A 1 113 ? -5.446 30.054 0.280 1.00 21.92 131 ARG A CA 1
ATOM 859 C C . ARG A 1 113 ? -3.977 30.333 -0.002 1.00 20.11 131 ARG A C 1
ATOM 860 O O . ARG A 1 113 ? -3.567 31.462 -0.008 1.00 18.59 131 ARG A O 1
ATOM 868 N N . ALA A 1 114 ? -3.210 29.305 -0.266 1.00 20.42 132 ALA A N 1
ATOM 869 C CA . ALA A 1 114 ? -1.781 29.490 -0.558 1.00 22.94 132 ALA A CA 1
ATOM 870 C C . ALA A 1 114 ? -1.578 30.373 -1.799 1.00 23.35 132 ALA A C 1
ATOM 871 O O . ALA A 1 114 ? -0.747 31.305 -1.759 1.00 24.37 132 ALA A O 1
ATOM 873 N N . LEU A 1 115 ? -2.336 30.103 -2.883 1.00 23.00 133 LEU A N 1
ATOM 874 C CA . LEU A 1 115 ? -2.155 30.899 -4.121 1.00 22.82 133 LEU A CA 1
ATOM 875 C C . LEU A 1 1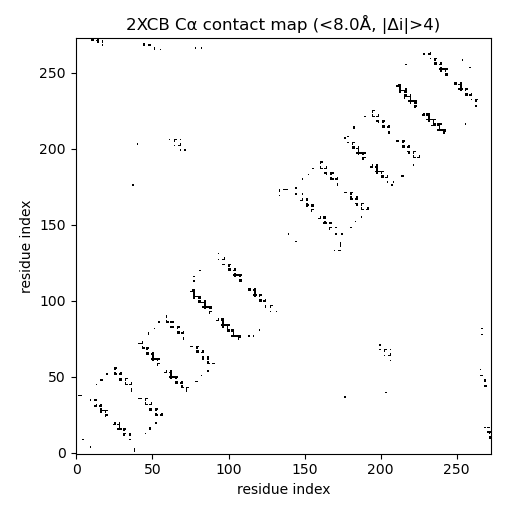15 ? -2.615 32.318 -3.881 1.00 21.93 133 LEU A C 1
ATOM 876 O O . LEU A 1 115 ? -1.938 33.266 -4.285 1.00 21.96 133 LEU A O 1
ATOM 881 N N . ALA A 1 116 ? -3.759 32.483 -3.213 1.00 21.67 134 ALA A N 1
ATOM 882 C CA . ALA A 1 116 ? -4.288 33.843 -3.011 1.00 23.20 134 ALA A CA 1
ATOM 883 C C . ALA A 1 116 ? -3.386 34.606 -2.037 1.00 24.44 134 ALA A C 1
ATOM 884 O O . ALA A 1 116 ? -3.139 35.784 -2.251 1.00 24.70 134 ALA A O 1
ATOM 886 N N . ALA A 1 117 ? -2.826 33.931 -1.011 1.00 24.36 135 ALA A N 1
ATOM 887 C CA . ALA A 1 117 ? -1.911 34.645 -0.075 1.00 25.71 135 ALA A CA 1
ATOM 888 C C . ALA A 1 117 ? -0.674 35.266 -0.767 1.00 25.56 135 ALA A C 1
ATOM 889 O O . ALA A 1 117 ? -0.143 36.259 -0.307 1.00 25.99 135 ALA A O 1
ATOM 891 N N . ALA A 1 118 ? -0.212 34.682 -1.856 1.00 26.02 136 ALA A N 1
ATOM 892 C CA . ALA A 1 118 ? 0.968 35.184 -2.495 1.00 28.16 136 ALA A CA 1
ATOM 893 C C . ALA A 1 118 ? 0.726 36.429 -3.408 1.00 31.12 136 ALA A C 1
ATOM 894 O O . ALA A 1 118 ? 1.667 36.920 -4.017 1.00 31.42 136 ALA A O 1
ATOM 896 N N . GLN A 1 119 ? -0.518 36.888 -3.550 1.00 33.38 137 GLN A N 1
ATOM 897 C CA . GLN A 1 119 ? -0.833 37.946 -4.534 1.00 36.73 137 GLN A CA 1
ATOM 898 C C . GLN A 1 119 ? -1.747 39.011 -3.940 1.00 38.26 137 GLN A C 1
ATOM 899 O O . GLN A 1 119 ? -2.862 38.703 -3.574 1.00 38.81 137 GLN A O 1
ATOM 905 N N . PRO A 1 120 ? -1.291 40.283 -3.862 1.00 40.83 138 PRO A N 1
ATOM 906 C CA . PRO A 1 120 ? -2.136 41.335 -3.228 1.00 42.16 138 PRO A CA 1
ATOM 907 C C . PRO A 1 120 ? -3.526 41.574 -3.880 1.00 43.10 138 PRO A C 1
ATOM 908 O O . PRO A 1 120 ? -4.502 41.848 -3.172 1.00 43.62 138 PRO A O 1
ATOM 912 N N . ALA A 1 121 ? -3.626 41.399 -5.197 1.00 43.72 139 ALA A N 1
ATOM 913 C CA . ALA A 1 121 ? -4.934 41.428 -5.911 1.00 44.96 139 ALA A CA 1
ATOM 914 C C . ALA A 1 121 ? -5.993 40.451 -5.330 1.00 45.25 139 ALA A C 1
ATOM 915 O O . ALA A 1 121 ? -7.206 40.645 -5.485 1.00 44.72 139 ALA A O 1
ATOM 917 N N . HIS A 1 122 ? -5.515 39.388 -4.681 1.00 44.89 140 HIS A N 1
ATOM 918 C CA . HIS A 1 122 ? -6.393 38.338 -4.201 1.00 44.06 140 HIS A CA 1
ATOM 919 C C . HIS A 1 122 ? -6.533 38.264 -2.660 1.00 43.27 140 HIS A C 1
ATOM 920 O O . HIS A 1 122 ? -6.824 37.190 -2.114 1.00 42.30 140 HIS A O 1
ATOM 927 N N . GLU A 1 123 ? -6.372 39.392 -1.972 1.00 41.76 141 GLU A N 1
ATOM 928 C CA . GLU A 1 123 ? -6.521 39.440 -0.514 1.00 41.78 141 GLU A CA 1
ATOM 929 C C . GLU A 1 123 ? -7.913 39.034 0.050 1.00 40.59 141 GLU A C 1
ATOM 930 O O . GLU A 1 123 ? -7.982 38.385 1.078 1.00 41.02 141 GLU A O 1
ATOM 936 N N . ALA A 1 124 ? -9.015 39.423 -0.598 1.00 38.95 142 ALA A N 1
ATOM 937 C CA . ALA A 1 124 ? -10.350 38.992 -0.145 1.00 37.46 142 ALA A CA 1
ATOM 938 C C . ALA A 1 124 ? -10.552 37.465 -0.307 1.00 35.46 142 ALA A C 1
ATOM 939 O O . ALA A 1 124 ? -11.130 36.802 0.562 1.00 36.17 142 ALA A O 1
ATOM 941 N N . LEU A 1 125 ? -10.078 36.917 -1.421 1.00 32.55 143 LEU A N 1
ATOM 942 C CA . LEU A 1 125 ? -10.215 35.503 -1.718 1.00 31.19 143 LEU A CA 1
ATOM 943 C C . LEU A 1 125 ? -9.410 34.656 -0.730 1.00 29.31 143 LEU A C 1
ATOM 944 O O . LEU A 1 125 ? -9.909 33.621 -0.308 1.00 28.66 143 LEU A O 1
ATOM 949 N N . ALA A 1 126 ? -8.200 35.099 -0.391 1.00 28.63 144 ALA A N 1
ATOM 950 C CA . ALA A 1 126 ? -7.350 34.434 0.583 1.00 28.93 144 ALA A CA 1
ATOM 951 C C . ALA A 1 126 ? -8.108 34.251 1.911 1.00 29.42 144 ALA A C 1
ATOM 952 O O . ALA A 1 126 ? -8.150 33.158 2.443 1.00 28.18 144 ALA A O 1
ATOM 954 N N . ALA A 1 127 ? -8.753 35.304 2.391 1.00 28.60 145 ALA A N 1
ATOM 955 C CA . ALA A 1 127 ? -9.561 35.243 3.617 1.00 29.26 145 ALA A CA 1
ATOM 956 C C . ALA A 1 127 ? -10.757 34.321 3.470 1.00 27.86 145 ALA A C 1
ATOM 957 O O . ALA A 1 127 ? -11.066 33.551 4.380 1.00 28.56 145 ALA A O 1
ATOM 959 N N . ARG A 1 128 ? -11.401 34.319 2.301 1.00 26.46 146 ARG A N 1
ATOM 960 C CA . ARG A 1 128 ? -12.519 33.394 2.074 1.00 25.55 146 ARG A CA 1
ATOM 961 C C . ARG A 1 128 ? -12.049 31.965 2.028 1.00 25.00 146 ARG A C 1
ATOM 962 O O . ARG A 1 128 ? -12.746 31.113 2.521 1.00 24.76 146 ARG A O 1
ATOM 970 N N . ALA A 1 129 ? -10.912 31.712 1.381 1.00 24.50 147 ALA A N 1
ATOM 971 C CA . ALA A 1 129 ? -10.377 30.386 1.274 1.00 24.28 147 ALA A CA 1
ATOM 972 C C . ALA A 1 129 ? -10.029 29.883 2.688 1.00 23.90 147 ALA A C 1
ATOM 973 O O . ALA A 1 129 ? -10.234 28.718 2.991 1.00 25.81 147 ALA A O 1
ATOM 975 N N . GLY A 1 130 ? -9.494 30.752 3.528 1.00 25.25 148 GLY A N 1
ATOM 976 C CA . GLY A 1 130 ? -9.123 30.401 4.918 1.00 25.65 148 GLY A CA 1
ATOM 977 C C . GLY A 1 130 ? -10.386 30.129 5.704 1.00 26.91 148 GLY A C 1
ATOM 978 O O . GLY A 1 130 ? -10.469 29.077 6.374 1.00 27.00 148 GLY A O 1
ATOM 979 N N . ALA A 1 131 ? -11.424 30.975 5.530 1.00 26.41 149 ALA A N 1
ATOM 980 C CA . ALA A 1 131 ? -12.721 30.743 6.220 1.00 26.61 149 ALA A CA 1
ATOM 981 C C . ALA A 1 131 ? -13.371 29.413 5.821 1.00 27.23 149 ALA A C 1
ATOM 982 O O . ALA A 1 131 ? -13.825 28.614 6.692 1.00 26.36 149 ALA A O 1
ATOM 984 N N . MET A 1 132 ? -13.433 29.164 4.503 1.00 26.57 150 MET A N 1
ATOM 985 C CA . MET A 1 132 ? -13.964 27.891 4.007 1.00 25.80 150 MET A CA 1
ATOM 986 C C . MET A 1 132 ? -13.150 26.689 4.455 1.00 25.43 150 MET A C 1
ATOM 987 O O . MET A 1 132 ? -13.707 25.625 4.827 1.00 24.62 150 MET A O 1
ATOM 992 N N . LEU A 1 133 ? -11.830 26.809 4.407 1.00 23.85 151 LEU A N 1
ATOM 993 C CA . LEU A 1 133 ? -11.010 25.713 4.895 1.00 25.85 151 LEU A CA 1
ATOM 994 C C . LEU A 1 133 ? -11.335 25.360 6.359 1.00 25.98 151 LEU A C 1
ATOM 995 O O . LEU A 1 133 ? -11.500 24.192 6.712 1.00 25.82 151 LEU A O 1
ATOM 1000 N N . GLU A 1 134 ? -11.425 26.384 7.187 1.00 27.00 152 GLU A N 1
ATOM 1001 C CA . GLU A 1 134 ? -11.733 26.208 8.625 1.00 29.78 152 GLU A CA 1
ATOM 1002 C C . GLU A 1 134 ? -13.105 25.496 8.778 1.00 28.94 152 GLU A C 1
ATOM 1003 O O . GLU A 1 134 ? -13.260 24.571 9.604 1.00 28.72 152 GLU A O 1
ATOM 1009 N N . ALA A 1 135 ? -14.087 25.928 7.947 1.00 28.21 153 ALA A N 1
ATOM 1010 C CA . ALA A 1 135 ? -15.426 25.349 7.983 1.00 27.77 153 ALA A CA 1
ATOM 1011 C C . ALA A 1 135 ? -15.374 23.900 7.646 1.00 27.21 153 ALA A C 1
ATOM 1012 O O . ALA A 1 135 ? -15.989 23.081 8.334 1.00 27.47 153 ALA A O 1
ATOM 1014 N N . VAL A 1 136 ? -14.624 23.549 6.597 1.00 26.80 154 VAL A N 1
ATOM 1015 C CA . VAL A 1 136 ? -14.535 22.162 6.186 1.00 25.86 154 VAL A CA 1
ATOM 1016 C C . VAL A 1 136 ? -13.808 21.264 7.194 1.00 27.13 154 VAL A C 1
ATOM 1017 O O . VAL A 1 136 ? -14.182 20.112 7.431 1.00 26.41 154 VAL A O 1
ATOM 1021 N N . THR A 1 137 ? -12.716 21.765 7.737 1.00 28.71 155 THR A N 1
ATOM 1022 C CA . THR A 1 137 ? -11.957 21.017 8.762 1.00 29.80 155 THR A CA 1
ATOM 1023 C C . THR A 1 137 ? -12.855 20.759 9.981 1.00 29.56 155 THR A C 1
ATOM 1024 O O . THR A 1 137 ? -12.870 19.620 10.525 1.00 28.66 155 THR A O 1
ATOM 1028 N N . ALA A 1 138 ? -13.617 21.790 10.382 1.00 28.84 156 ALA A N 1
ATOM 1029 C CA . ALA A 1 138 ? -14.629 21.648 11.473 1.00 28.99 156 ALA A CA 1
ATOM 1030 C C . ALA A 1 138 ? -15.628 20.489 11.217 1.00 29.07 156 ALA A C 1
ATOM 1031 O O . ALA A 1 138 ? -15.961 19.742 12.142 1.00 29.57 156 ALA A O 1
ATOM 1033 N N . ARG A 1 139 ? -16.087 20.335 9.966 1.00 28.51 157 ARG A N 1
ATOM 1034 C CA A ARG A 1 139 ? -17.029 19.266 9.615 0.50 29.00 157 ARG A CA 1
ATOM 1035 C CA B ARG A 1 139 ? -17.028 19.264 9.579 0.50 28.38 157 ARG A CA 1
ATOM 1036 C C . ARG A 1 139 ? -16.346 17.901 9.612 1.00 29.70 157 ARG A C 1
ATOM 1037 O O . ARG A 1 139 ? -16.970 16.889 9.991 1.00 29.11 157 ARG A O 1
ATOM 1052 N N . LYS A 1 140 ? -15.071 17.847 9.194 1.00 29.36 158 LYS A N 1
ATOM 1053 C CA . LYS A 1 140 ? -14.378 16.532 9.204 1.00 31.56 158 LYS A CA 1
ATOM 1054 C C . LYS A 1 140 ? -14.091 16.110 10.649 1.00 32.73 158 LYS A C 1
ATOM 1055 O O . LYS A 1 140 ? -14.066 14.930 10.947 1.00 32.82 158 LYS A O 1
ATOM 1061 N N . ASP A 1 141 ? -13.857 17.089 11.518 1.00 34.54 159 ASP A N 1
ATOM 1062 C CA . ASP A 1 141 ? -13.546 16.795 12.920 1.00 38.59 159 ASP A CA 1
ATOM 1063 C C . ASP A 1 141 ? -14.848 16.672 13.700 1.00 39.48 159 ASP A C 1
ATOM 1064 O O . ASP A 1 141 ? -15.030 15.726 14.454 1.00 41.75 159 ASP A O 1
ATOM 1069 N N . LEU B 1 7 ? 1.434 24.486 -39.301 1.00 63.03 25 LEU B N 1
ATOM 1070 C CA . LEU B 1 7 ? 0.340 25.153 -38.516 1.00 63.28 25 LEU B CA 1
ATOM 1071 C C . LEU B 1 7 ? -0.526 26.078 -39.389 1.00 63.19 25 LEU B C 1
ATOM 1072 O O . LEU B 1 7 ? -1.583 25.665 -39.895 1.00 63.52 25 LEU B O 1
ATOM 1074 N N . ALA B 1 8 ? -0.066 27.320 -39.570 1.00 62.92 26 ALA B N 1
ATOM 1075 C CA . ALA B 1 8 ? -0.676 28.274 -40.497 1.00 61.86 26 ALA B CA 1
ATOM 1076 C C . ALA B 1 8 ? -0.838 27.675 -41.907 1.00 61.15 26 ALA B C 1
ATOM 1077 O O . ALA B 1 8 ? -1.945 27.669 -42.475 1.00 61.09 26 ALA B O 1
ATOM 1079 N N . MET B 1 9 ? 0.251 27.152 -42.463 1.00 59.39 27 MET B N 1
ATOM 1080 C CA . MET B 1 9 ? 0.183 26.664 -43.832 1.00 57.86 27 MET B CA 1
ATOM 1081 C C . MET B 1 9 ? -0.573 25.310 -43.938 1.00 56.18 27 MET B C 1
ATOM 1082 O O . MET B 1 9 ? -1.428 25.145 -44.840 1.00 56.27 27 MET B O 1
ATOM 1087 N N . LEU B 1 10 ? -0.306 24.391 -42.991 1.00 52.92 28 LEU B N 1
ATOM 1088 C CA . LEU B 1 10 ? -0.833 23.020 -43.002 1.00 49.47 28 LEU B CA 1
ATOM 1089 C C . LEU B 1 10 ? -2.331 22.952 -42.716 1.00 48.57 28 LEU B C 1
ATOM 1090 O O . LEU B 1 10 ? -2.930 21.874 -42.653 1.00 46.58 28 LEU B O 1
ATOM 1095 N N . ARG B 1 11 ? -2.925 24.128 -42.585 1.00 47.80 29 ARG B N 1
ATOM 1096 C CA . ARG B 1 11 ? -4.350 24.315 -42.406 1.00 48.56 29 ARG B CA 1
ATOM 1097 C C . ARG B 1 11 ? -5.216 23.775 -43.549 1.00 47.67 29 ARG B C 1
ATOM 1098 O O . ARG B 1 11 ? -4.897 23.974 -44.727 1.00 48.34 29 ARG B O 1
ATOM 1106 N N . GLY B 1 12 ? -6.313 23.109 -43.196 1.00 45.99 30 GLY B N 1
ATOM 1107 C CA . GLY B 1 12 ? -7.361 22.727 -44.153 1.00 43.73 30 GLY B CA 1
ATOM 1108 C C . GLY B 1 12 ? -7.186 21.434 -44.924 1.00 42.22 30 GLY B C 1
ATOM 1109 O O . GLY B 1 12 ? -7.687 21.292 -46.025 1.00 42.28 30 GLY B O 1
ATOM 1110 N N . LEU B 1 13 ? -6.449 20.492 -44.380 1.00 40.84 31 LEU B N 1
ATOM 1111 C CA . LEU B 1 13 ? -6.284 19.226 -45.067 1.00 39.94 31 LEU B CA 1
ATOM 1112 C C . LEU B 1 13 ? -7.592 18.437 -45.115 1.00 40.92 31 LEU B C 1
ATOM 1113 O O . LEU B 1 13 ? -8.448 18.596 -44.243 1.00 40.70 31 LEU B O 1
ATOM 1118 N N . SER B 1 14 ? -7.739 17.583 -46.133 1.00 40.86 32 SER B N 1
ATOM 1119 C CA . SER B 1 14 ? -8.922 16.763 -46.250 1.00 41.06 32 SER B CA 1
ATOM 1120 C C . SER B 1 14 ? -8.934 15.737 -45.118 1.00 41.06 32 SER B C 1
ATOM 1121 O O . SER B 1 14 ? -7.918 15.538 -44.448 1.00 40.49 32 SER B O 1
ATOM 1124 N N . GLU B 1 15 ? -10.101 15.083 -44.963 1.00 40.92 33 GLU B N 1
ATOM 1125 C CA A GLU B 1 15 ? -10.311 13.993 -43.992 0.50 40.51 33 GLU B CA 1
ATOM 1126 C CA B GLU B 1 15 ? -10.318 14.001 -44.004 0.50 40.22 33 GLU B CA 1
ATOM 1127 C C . GLU B 1 15 ? -9.315 12.872 -44.173 1.00 39.95 33 GLU B C 1
ATOM 1128 O O . GLU B 1 15 ? -8.677 12.400 -43.188 1.00 39.41 33 GLU B O 1
ATOM 1139 N N . ASP B 1 16 ? -9.155 12.458 -45.421 1.00 38.73 34 ASP B N 1
ATOM 1140 C CA A ASP B 1 16 ? -8.327 11.321 -45.769 0.50 37.98 34 ASP B CA 1
ATOM 1141 C CA B ASP B 1 16 ? -8.320 11.312 -45.729 0.50 38.14 34 ASP B CA 1
ATOM 1142 C C . ASP B 1 16 ? -6.846 11.585 -45.457 1.00 36.81 34 ASP B C 1
ATOM 1143 O O . ASP B 1 16 ? -6.132 10.703 -44.994 1.00 36.21 34 ASP B O 1
ATOM 1152 N N . THR B 1 17 ? -6.404 12.814 -45.739 1.00 35.45 35 THR B N 1
ATOM 1153 C CA . THR B 1 17 ? -4.992 13.214 -45.528 1.00 33.68 35 THR B CA 1
ATOM 1154 C C . THR B 1 17 ? -4.698 13.242 -44.018 1.00 32.08 35 THR B C 1
ATOM 1155 O O . THR B 1 17 ? -3.733 12.634 -43.574 1.00 31.60 35 THR B O 1
ATOM 1159 N N . LEU B 1 18 ? -5.563 13.938 -43.257 1.00 31.53 36 LEU B N 1
ATOM 1160 C CA . LEU B 1 18 ? -5.513 13.951 -41.764 1.00 30.77 36 LEU B CA 1
ATOM 1161 C C . LEU B 1 18 ? -5.429 12.559 -41.215 1.00 31.20 36 LEU B C 1
ATOM 1162 O O . LEU B 1 18 ? -4.579 12.267 -40.379 1.00 31.32 36 LEU B O 1
ATOM 1167 N N . GLU B 1 19 ? -6.255 11.650 -41.719 1.00 32.92 37 GLU B N 1
ATOM 1168 C CA . GLU B 1 19 ? -6.201 10.277 -41.199 1.00 33.50 37 GLU B CA 1
ATOM 1169 C C . GLU B 1 19 ? -4.871 9.587 -41.485 1.00 33.76 37 GLU B C 1
ATOM 1170 O O . GLU B 1 19 ? -4.311 8.884 -40.627 1.00 33.36 37 GLU B O 1
ATOM 1176 N N . GLN B 1 20 ? -4.351 9.783 -42.706 1.00 33.45 38 GLN B N 1
ATOM 1177 C CA . GLN B 1 20 ? -3.054 9.211 -43.086 1.00 32.07 38 GLN B CA 1
ATOM 1178 C C . GLN B 1 20 ? -1.963 9.843 -42.243 1.00 29.59 38 GLN B C 1
ATOM 1179 O O . GLN B 1 20 ? -0.980 9.200 -41.867 1.00 30.76 38 GLN B O 1
ATOM 1185 N N . LEU B 1 21 ? -2.122 11.108 -41.910 1.00 29.07 39 LEU B N 1
ATOM 1186 C CA . LEU B 1 21 ? -1.103 11.767 -41.086 1.00 28.45 39 LEU B CA 1
ATOM 1187 C C . LEU B 1 21 ? -1.156 11.159 -39.666 1.00 28.13 39 LEU B C 1
ATOM 1188 O O . LEU B 1 21 ? -0.128 10.797 -39.087 1.00 28.27 39 LEU B O 1
ATOM 1193 N N . TYR B 1 22 ? -2.384 11.047 -39.139 1.00 28.86 40 TYR B N 1
ATOM 1194 C CA . TYR B 1 22 ? -2.603 10.361 -37.863 1.00 30.58 40 TYR B CA 1
ATOM 1195 C C . TYR B 1 22 ? -1.952 8.982 -37.923 1.00 29.73 40 TYR B C 1
ATOM 1196 O O . TYR B 1 22 ? -1.187 8.635 -37.046 1.00 30.07 40 TYR B O 1
ATOM 1205 N N . ALA B 1 23 ? -2.212 8.202 -38.977 1.00 31.45 41 ALA B N 1
ATOM 1206 C CA . ALA B 1 23 ? -1.610 6.842 -39.025 1.00 30.62 41 ALA B CA 1
ATOM 1207 C C . ALA B 1 23 ? -0.087 6.829 -39.086 1.00 31.22 41 ALA B C 1
ATOM 1208 O O . ALA B 1 23 ? 0.572 5.919 -38.548 1.00 30.69 41 ALA B O 1
ATOM 1210 N N . LEU B 1 24 ? 0.500 7.837 -39.723 1.00 30.74 42 LEU B N 1
ATOM 1211 C CA . LEU B 1 24 ? 1.968 7.995 -39.650 1.00 31.30 42 LEU B CA 1
ATOM 1212 C C . LEU B 1 24 ? 2.476 8.286 -38.223 1.00 30.46 42 LEU B C 1
ATOM 1213 O O . LEU B 1 24 ? 3.491 7.724 -37.808 1.00 29.54 42 LEU B O 1
ATOM 1218 N N . GLY B 1 25 ? 1.823 9.217 -37.510 1.00 30.92 43 GLY B N 1
ATOM 1219 C CA . GLY B 1 25 ? 2.133 9.442 -36.089 1.00 30.60 43 GLY B CA 1
ATOM 1220 C C . GLY B 1 25 ? 2.101 8.161 -35.254 1.00 31.90 43 GLY B C 1
ATOM 1221 O O . GLY B 1 25 ? 3.025 7.844 -34.510 1.00 30.34 43 GLY B O 1
ATOM 1222 N N . PHE B 1 26 ? 1.030 7.414 -35.414 1.00 33.87 44 PHE B N 1
ATOM 1223 C CA . PHE B 1 26 ? 0.864 6.189 -34.674 1.00 37.10 44 PHE B CA 1
ATOM 1224 C C . PHE B 1 26 ? 1.997 5.265 -35.029 1.00 38.01 44 PHE B C 1
ATOM 1225 O O . PHE B 1 26 ? 2.693 4.747 -34.158 1.00 38.14 44 PHE B O 1
ATOM 1233 N N . ASN B 1 27 ? 2.222 5.119 -36.332 1.00 39.41 45 ASN B N 1
ATOM 1234 C CA . ASN B 1 27 ? 3.228 4.210 -36.826 1.00 40.54 45 ASN B CA 1
ATOM 1235 C C . ASN B 1 27 ? 4.594 4.514 -36.256 1.00 39.73 45 ASN B C 1
ATOM 1236 O O . ASN B 1 27 ? 5.278 3.588 -35.824 1.00 39.85 45 ASN B O 1
ATOM 1241 N N . GLN B 1 28 ? 4.963 5.803 -36.175 1.00 38.49 46 GLN B N 1
ATOM 1242 C CA . GLN B 1 28 ? 6.234 6.218 -35.585 1.00 37.40 46 GLN B CA 1
ATOM 1243 C C . GLN B 1 28 ? 6.246 6.043 -34.080 1.00 37.86 46 GLN B C 1
ATOM 1244 O O . GLN B 1 28 ? 7.299 5.811 -33.481 1.00 37.11 46 GLN B O 1
ATOM 1250 N N . TYR B 1 29 ? 5.080 6.199 -33.464 1.00 38.60 47 TYR B N 1
ATOM 1251 C CA . TYR B 1 29 ? 4.989 5.921 -32.045 1.00 39.37 47 TYR B CA 1
ATOM 1252 C C . TYR B 1 29 ? 5.240 4.388 -31.834 1.00 39.74 47 TYR B C 1
ATOM 1253 O O . TYR B 1 29 ? 6.161 4.024 -31.143 1.00 39.38 47 TYR B O 1
ATOM 1262 N N . GLN B 1 30 ? 4.475 3.525 -32.491 1.00 40.53 48 GLN B N 1
ATOM 1263 C CA . GLN B 1 30 ? 4.748 2.063 -32.431 1.00 42.53 48 GLN B CA 1
ATOM 1264 C C . GLN B 1 30 ? 6.191 1.660 -32.754 1.00 43.17 48 GLN B C 1
ATOM 1265 O O . GLN B 1 30 ? 6.650 0.618 -32.309 1.00 44.13 48 GLN B O 1
ATOM 1271 N N . ALA B 1 31 ? 6.906 2.489 -33.514 1.00 44.06 49 ALA B N 1
ATOM 1272 C CA . ALA B 1 31 ? 8.325 2.267 -33.832 1.00 43.77 49 ALA B CA 1
ATOM 1273 C C . ALA B 1 31 ? 9.335 2.833 -32.825 1.00 44.23 49 ALA B C 1
ATOM 1274 O O . ALA B 1 31 ? 10.543 2.674 -32.998 1.00 44.81 49 ALA B O 1
ATOM 1276 N N . GLY B 1 32 ? 8.884 3.522 -31.782 1.00 44.23 50 GLY B N 1
ATOM 1277 C CA . GLY B 1 32 ? 9.843 4.024 -30.782 1.00 42.15 50 GLY B CA 1
ATOM 1278 C C . GLY B 1 32 ? 10.404 5.405 -31.079 1.00 41.76 50 GLY B C 1
ATOM 1279 O O . GLY B 1 32 ? 11.181 5.991 -30.275 1.00 41.69 50 GLY B O 1
ATOM 1280 N N . LYS B 1 33 ? 9.991 5.954 -32.216 1.00 40.64 51 LYS B N 1
ATOM 1281 C CA . LYS B 1 33 ? 10.355 7.307 -32.528 1.00 39.42 51 LYS B CA 1
ATOM 1282 C C . LYS B 1 33 ? 9.335 8.288 -31.892 1.00 38.38 51 LYS B C 1
ATOM 1283 O O . LYS B 1 33 ? 8.435 8.860 -32.559 1.00 37.31 51 LYS B O 1
ATOM 1289 N N . TRP B 1 34 ? 9.502 8.483 -30.594 1.00 36.44 52 TRP B N 1
ATOM 1290 C CA . TRP B 1 34 ? 8.511 9.179 -29.796 1.00 35.61 52 TRP B CA 1
ATOM 1291 C C . TRP B 1 34 ? 8.527 10.691 -29.962 1.00 34.10 52 TRP B C 1
ATOM 1292 O O . TRP B 1 34 ? 7.469 11.320 -29.857 1.00 33.74 52 TRP B O 1
ATOM 1303 N N . ASP B 1 35 ? 9.701 11.299 -30.117 1.00 32.31 53 ASP B N 1
ATOM 1304 C CA A ASP B 1 35 ? 9.620 12.734 -30.287 0.50 32.21 53 ASP B CA 1
ATOM 1305 C CA B ASP B 1 35 ? 9.828 12.727 -30.335 0.50 32.39 53 ASP B CA 1
ATOM 1306 C C . ASP B 1 35 ? 9.094 13.111 -31.644 1.00 31.72 53 ASP B C 1
ATOM 1307 O O . ASP B 1 35 ? 8.348 14.072 -31.709 1.00 32.56 53 ASP B O 1
ATOM 1316 N N . ASP B 1 36 ? 9.387 12.333 -32.700 1.00 31.33 54 ASP B N 1
ATOM 1317 C CA . ASP B 1 36 ? 8.724 12.555 -34.003 1.00 29.86 54 ASP B CA 1
ATOM 1318 C C . ASP B 1 36 ? 7.202 12.370 -33.849 1.00 28.50 54 ASP B C 1
ATOM 1319 O O . ASP B 1 36 ? 6.434 13.234 -34.290 1.00 27.45 54 ASP B O 1
ATOM 1324 N N . ALA B 1 37 ? 6.761 11.244 -33.270 1.00 26.95 55 ALA B N 1
ATOM 1325 C CA . ALA B 1 37 ? 5.322 11.052 -33.030 1.00 27.62 55 ALA B CA 1
ATOM 1326 C C . ALA B 1 37 ? 4.650 12.225 -32.247 1.00 27.42 55 ALA B C 1
ATOM 1327 O O . ALA B 1 37 ? 3.568 12.652 -32.586 1.00 26.93 55 ALA B O 1
ATOM 1329 N N . GLN B 1 38 ? 5.306 12.675 -31.184 1.00 27.77 56 GLN B N 1
ATOM 1330 C CA . GLN B 1 38 ? 4.832 13.787 -30.374 1.00 28.57 56 GLN B CA 1
ATOM 1331 C C . GLN B 1 38 ? 4.503 15.020 -31.251 1.00 27.33 56 GLN B C 1
ATOM 1332 O O . GLN B 1 38 ? 3.442 15.637 -31.125 1.00 27.90 56 GLN B O 1
ATOM 1338 N N . LYS B 1 39 ? 5.424 15.373 -32.132 1.00 26.83 57 LYS B N 1
ATOM 1339 C CA . LYS B 1 39 ? 5.285 16.558 -32.993 1.00 25.63 57 LYS B CA 1
ATOM 1340 C C . LYS B 1 39 ? 4.150 16.334 -33.954 1.00 23.81 57 LYS B C 1
ATOM 1341 O O . LYS B 1 39 ? 3.315 17.207 -34.162 1.00 23.34 57 LYS B O 1
ATOM 1347 N N . ILE B 1 40 ? 4.035 15.110 -34.469 1.00 22.13 58 ILE B N 1
ATOM 1348 C CA . ILE B 1 40 ? 2.942 14.841 -35.353 1.00 22.85 58 ILE B CA 1
ATOM 1349 C C . ILE B 1 40 ? 1.583 14.979 -34.614 1.00 23.79 58 ILE B C 1
ATOM 1350 O O . ILE B 1 40 ? 0.633 15.542 -35.148 1.00 20.39 58 ILE B O 1
ATOM 1355 N N . PHE B 1 41 ? 1.486 14.351 -33.432 1.00 24.62 59 PHE B N 1
ATOM 1356 C CA . PHE B 1 41 ? 0.242 14.401 -32.638 1.00 25.28 59 PHE B CA 1
ATOM 1357 C C . PHE B 1 41 ? -0.109 15.811 -32.225 1.00 26.30 59 PHE B C 1
ATOM 1358 O O . PHE B 1 41 ? -1.269 16.180 -32.319 1.00 27.60 59 PHE B O 1
ATOM 1366 N N . GLN B 1 42 ? 0.874 16.598 -31.802 1.00 26.08 60 GLN B N 1
ATOM 1367 C CA A GLN B 1 42 ? 0.573 17.971 -31.428 0.50 26.35 60 GLN B CA 1
ATOM 1368 C CA B GLN B 1 42 ? 0.687 18.008 -31.438 0.50 26.41 60 GLN B CA 1
ATOM 1369 C C . GLN B 1 42 ? 0.004 18.727 -32.619 1.00 27.41 60 GLN B C 1
ATOM 1370 O O . GLN B 1 42 ? -1.019 19.402 -32.476 1.00 26.43 60 GLN B O 1
ATOM 1381 N N . ALA B 1 43 ? 0.610 18.575 -33.815 1.00 26.82 61 ALA B N 1
ATOM 1382 C CA . ALA B 1 43 ? 0.037 19.191 -35.021 1.00 26.78 61 ALA B CA 1
ATOM 1383 C C . ALA B 1 43 ? -1.404 18.768 -35.217 1.00 27.18 61 ALA B C 1
ATOM 1384 O O . ALA B 1 43 ? -2.281 19.602 -35.326 1.00 27.42 61 ALA B O 1
ATOM 1386 N N . LEU B 1 44 ? -1.670 17.455 -35.216 1.00 27.38 62 LEU B N 1
ATOM 1387 C CA . LEU B 1 44 ? -3.039 16.983 -35.327 1.00 27.61 62 LEU B CA 1
ATOM 1388 C C . LEU B 1 44 ? -4.010 17.600 -34.297 1.00 28.71 62 LEU B C 1
ATOM 1389 O O . LEU B 1 44 ? -5.138 17.999 -34.658 1.00 27.90 62 LEU B O 1
ATOM 1394 N N . CYS B 1 45 ? -3.558 17.720 -33.043 1.00 29.08 63 CYS B N 1
ATOM 1395 C CA . CYS B 1 45 ? -4.402 18.326 -31.997 1.00 29.80 63 CYS B CA 1
ATOM 1396 C C . CYS B 1 45 ? -4.769 19.773 -32.306 1.00 31.87 63 CYS B C 1
ATOM 1397 O O . CYS B 1 45 ? -5.852 20.224 -31.953 1.00 32.28 63 CYS B O 1
ATOM 1400 N N . MET B 1 46 ? -3.871 20.468 -32.976 1.00 34.18 64 MET B N 1
ATOM 1401 C CA . MET B 1 46 ? -3.993 21.890 -33.301 1.00 37.20 64 MET B CA 1
ATOM 1402 C C . MET B 1 46 ? -4.786 22.093 -34.629 1.00 38.06 64 MET B C 1
ATOM 1403 O O . MET B 1 46 ? -5.618 22.995 -34.711 1.00 39.41 64 MET B O 1
ATOM 1408 N N . LEU B 1 47 ? -4.552 21.239 -35.636 1.00 38.14 65 LEU B N 1
ATOM 1409 C CA . LEU B 1 47 ? -5.066 21.453 -37.002 1.00 38.75 65 LEU B CA 1
ATOM 1410 C C . LEU B 1 47 ? -6.469 20.886 -37.183 1.00 38.90 65 LEU B C 1
ATOM 1411 O O . LEU B 1 47 ? -7.305 21.458 -37.900 1.00 38.96 65 LEU B O 1
ATOM 1416 N N . ASP B 1 48 ? -6.725 19.736 -36.579 1.00 37.02 66 ASP B N 1
ATOM 1417 C CA . ASP B 1 48 ? -7.988 19.060 -36.793 1.00 36.89 66 ASP B CA 1
ATOM 1418 C C . ASP B 1 48 ? -8.990 19.394 -35.677 1.00 38.86 66 ASP B C 1
ATOM 1419 O O . ASP B 1 48 ? -8.634 20.033 -34.639 1.00 39.16 66 ASP B O 1
ATOM 1424 N N . HIS B 1 49 ? -10.251 19.005 -35.893 1.00 39.82 67 HIS B N 1
ATOM 1425 C CA A HIS B 1 49 ? -11.220 19.143 -34.829 0.50 40.27 67 HIS B CA 1
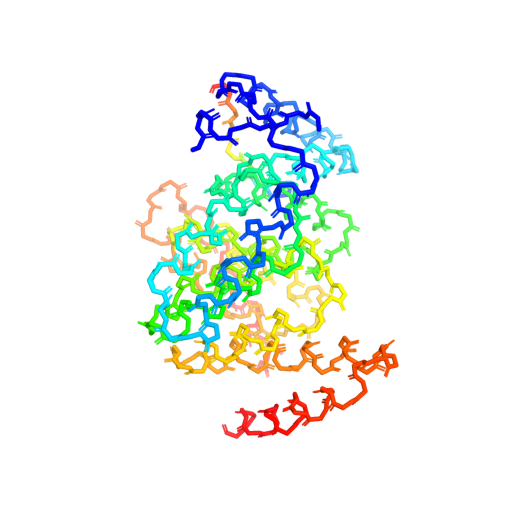ATOM 1426 C CA B HIS B 1 49 ? -11.272 19.118 -34.885 0.50 39.94 67 HIS B CA 1
ATOM 1427 C C . HIS B 1 49 ? -10.946 18.037 -33.845 1.00 39.92 67 HIS B C 1
ATOM 1428 O O . HIS B 1 49 ? -10.259 17.040 -34.162 1.00 38.96 67 HIS B O 1
ATOM 1441 N N . TYR B 1 50 ? -11.432 18.235 -32.628 1.00 38.97 68 TYR B N 1
ATOM 1442 C CA . TYR B 1 50 ? -11.170 17.313 -31.544 1.00 37.45 68 TYR B CA 1
ATOM 1443 C C . TYR B 1 50 ? -11.285 15.853 -31.980 1.00 36.41 68 TYR B C 1
ATOM 1444 O O . TYR B 1 50 ? -12.273 15.474 -32.633 1.00 37.26 68 TYR B O 1
ATOM 1453 N N . ASP B 1 51 ? -10.300 15.027 -31.612 1.00 35.64 69 ASP B N 1
ATOM 1454 C CA . ASP B 1 51 ? -10.354 13.594 -31.864 1.00 34.90 69 ASP B CA 1
ATOM 1455 C C . ASP B 1 51 ? -9.645 12.812 -30.763 1.00 35.20 69 ASP B C 1
ATOM 1456 O O . ASP B 1 51 ? -8.457 13.058 -30.449 1.00 33.82 69 ASP B O 1
ATOM 1461 N N . ALA B 1 52 ? -10.349 11.822 -30.212 1.00 35.30 70 ALA B N 1
ATOM 1462 C CA . ALA B 1 52 ? -9.871 11.066 -29.055 1.00 35.61 70 ALA B CA 1
ATOM 1463 C C . ALA B 1 52 ? -8.427 10.650 -29.241 1.00 35.28 70 ALA B C 1
ATOM 1464 O O . ALA B 1 52 ? -7.556 10.889 -28.380 1.00 34.56 70 ALA B O 1
ATOM 1466 N N . ARG B 1 53 ? -8.166 10.030 -30.395 1.00 35.00 71 ARG B N 1
ATOM 1467 C CA . ARG B 1 53 ? -6.884 9.359 -30.623 1.00 34.04 71 ARG B CA 1
ATOM 1468 C C . ARG B 1 53 ? -5.657 10.282 -30.655 1.00 31.80 71 ARG B C 1
ATOM 1469 O O . ARG B 1 53 ? -4.554 9.860 -30.357 1.00 32.47 71 ARG B O 1
ATOM 1477 N N . TYR B 1 54 ? -5.865 11.546 -30.980 1.00 30.53 72 TYR B N 1
ATOM 1478 C CA . TYR B 1 54 ? -4.789 12.498 -31.036 1.00 28.75 72 TYR B CA 1
ATOM 1479 C C . TYR B 1 54 ? -4.222 12.787 -29.638 1.00 28.55 72 TYR B C 1
ATOM 1480 O O . TYR B 1 54 ? -3.030 12.768 -29.417 1.00 27.24 72 TYR B O 1
ATOM 1489 N N . PHE B 1 55 ? -5.123 13.090 -28.699 1.00 28.00 73 PHE B N 1
ATOM 1490 C CA . PHE B 1 55 ? -4.736 13.483 -27.365 1.00 28.02 73 PHE B CA 1
ATOM 1491 C C . PHE B 1 55 ? -4.207 12.267 -26.630 1.00 27.88 73 PHE B C 1
ATOM 1492 O O . PHE B 1 55 ? -3.197 12.345 -25.925 1.00 30.09 73 PHE B O 1
ATOM 1500 N N . LEU B 1 56 ? -4.840 11.124 -26.829 1.00 28.20 74 LEU B N 1
ATOM 1501 C CA . LEU B 1 56 ? -4.294 9.850 -26.313 1.00 28.77 74 LEU B CA 1
ATOM 1502 C C . LEU B 1 56 ? -2.926 9.515 -26.881 1.00 29.04 74 LEU B C 1
ATOM 1503 O O . LEU B 1 56 ? -2.018 9.125 -26.135 1.00 29.42 74 LEU B O 1
ATOM 1508 N N . GLY B 1 57 ? -2.782 9.664 -28.202 1.00 28.88 75 GLY B N 1
ATOM 1509 C CA . GLY B 1 57 ? -1.448 9.476 -28.867 1.00 26.88 75 GLY B CA 1
ATOM 1510 C C . GLY B 1 57 ? -0.392 10.392 -28.313 1.00 24.77 75 GLY B C 1
ATOM 1511 O O . GLY B 1 57 ? 0.663 9.939 -27.971 1.00 25.51 75 GLY B O 1
ATOM 1512 N N . LEU B 1 58 ? -0.678 11.707 -28.236 1.00 24.05 76 LEU B N 1
ATOM 1513 C CA . LEU B 1 58 ? 0.239 12.702 -27.682 1.00 22.60 76 LEU B CA 1
ATOM 1514 C C . LEU B 1 58 ? 0.579 12.468 -26.195 1.00 24.10 76 LEU B C 1
ATOM 1515 O O . LEU B 1 58 ? 1.735 12.618 -25.774 1.00 21.87 76 LEU B O 1
ATOM 1520 N N . GLY B 1 59 ? -0.456 12.167 -25.405 1.00 24.32 77 GLY B N 1
ATOM 1521 C CA . GLY B 1 59 ? -0.241 11.859 -24.005 1.00 26.41 77 GLY B CA 1
ATOM 1522 C C . GLY B 1 59 ? 0.608 10.581 -23.923 1.00 27.21 77 GLY B C 1
ATOM 1523 O O . GLY B 1 59 ? 1.556 10.535 -23.143 1.00 27.25 77 GLY B O 1
ATOM 1524 N N . ALA B 1 60 ? 0.295 9.569 -24.723 1.00 29.06 78 ALA B N 1
ATOM 1525 C CA . ALA B 1 60 ? 1.166 8.362 -24.784 1.00 31.02 78 ALA B CA 1
ATOM 1526 C C . ALA B 1 60 ? 2.654 8.623 -25.113 1.00 32.66 78 ALA B C 1
ATOM 1527 O O . ALA B 1 60 ? 3.534 8.050 -24.462 1.00 33.25 78 ALA B O 1
ATOM 1529 N N . CYS B 1 61 ? 2.947 9.487 -26.098 1.00 33.42 79 CYS B N 1
ATOM 1530 C CA . CYS B 1 61 ? 4.338 9.888 -26.389 1.00 33.38 79 CYS B CA 1
ATOM 1531 C C . CYS B 1 61 ? 5.015 10.554 -25.222 1.00 34.17 79 CYS B C 1
ATOM 1532 O O . CYS B 1 61 ? 6.201 10.317 -24.930 1.00 34.44 79 CYS B O 1
ATOM 1535 N N . ARG B 1 62 ? 4.277 11.445 -24.561 1.00 33.20 80 ARG B N 1
ATOM 1536 C CA . ARG B 1 62 ? 4.864 12.257 -23.537 1.00 33.63 80 ARG B CA 1
ATOM 1537 C C . ARG B 1 62 ? 5.251 11.397 -22.322 1.00 33.80 80 ARG B C 1
ATOM 1538 O O . ARG B 1 62 ? 6.296 11.597 -21.749 1.00 34.77 80 ARG B O 1
ATOM 1546 N N . GLN B 1 63 ? 4.415 10.416 -22.002 1.00 36.09 81 GLN B N 1
ATOM 1547 C CA . GLN B 1 63 ? 4.698 9.413 -20.964 1.00 37.36 81 GLN B CA 1
ATOM 1548 C C . GLN B 1 63 ? 5.971 8.619 -21.299 1.00 37.48 81 GLN B C 1
ATOM 1549 O O . GLN B 1 63 ? 6.889 8.523 -20.478 1.00 38.72 81 GLN B O 1
ATOM 1555 N N . SER B 1 64 ? 6.048 8.069 -22.506 1.00 37.89 82 SER B N 1
ATOM 1556 C CA . SER B 1 64 ? 7.301 7.430 -22.953 1.00 37.63 82 SER B CA 1
ATOM 1557 C C . SER B 1 64 ? 8.538 8.337 -22.854 1.00 37.88 82 SER B C 1
ATOM 1558 O O . SER B 1 64 ? 9.656 7.841 -22.710 1.00 38.50 82 SER B O 1
ATOM 1561 N N . LEU B 1 65 ? 8.353 9.665 -22.911 1.00 36.94 83 LEU B N 1
ATOM 1562 C CA . LEU B 1 65 ? 9.464 10.620 -22.774 1.00 36.07 83 LEU B CA 1
ATOM 1563 C C . LEU B 1 65 ? 9.660 11.202 -21.348 1.00 35.33 83 LEU B C 1
ATOM 1564 O O . LEU B 1 65 ? 10.555 12.012 -21.118 1.00 35.86 83 LEU B O 1
ATOM 1569 N N . GLY B 1 66 ? 8.813 10.784 -20.411 1.00 35.52 84 GLY B N 1
ATOM 1570 C CA . GLY B 1 66 ? 8.928 11.154 -19.020 1.00 34.73 84 GLY B CA 1
ATOM 1571 C C . GLY B 1 66 ? 8.554 12.597 -18.803 1.00 35.19 84 GLY B C 1
ATOM 1572 O O . GLY B 1 66 ? 9.053 13.256 -17.862 1.00 35.47 84 GLY B O 1
ATOM 1573 N N . LEU B 1 67 ? 7.704 13.088 -19.704 1.00 34.41 85 LEU B N 1
ATOM 1574 C CA . LEU B 1 67 ? 7.130 14.402 -19.630 1.00 33.85 85 LEU B CA 1
ATOM 1575 C C . LEU B 1 67 ? 5.731 14.162 -19.039 1.00 34.15 85 LEU B C 1
ATOM 1576 O O . LEU B 1 67 ? 4.701 14.186 -19.754 1.00 32.64 85 LEU B O 1
ATOM 1581 N N . TYR B 1 68 ? 5.710 13.853 -17.741 1.00 33.70 86 TYR B N 1
ATOM 1582 C CA . TYR B 1 68 ? 4.491 13.326 -17.098 1.00 32.85 86 TYR B CA 1
ATOM 1583 C C . TYR B 1 68 ? 3.511 14.476 -16.873 1.00 31.33 86 TYR B C 1
ATOM 1584 O O . TYR B 1 68 ? 2.316 14.290 -16.944 1.00 30.44 86 TYR B O 1
ATOM 1593 N N . GLU B 1 69 ? 4.043 15.672 -16.698 1.00 30.87 87 GLU B N 1
ATOM 1594 C CA A GLU B 1 69 ? 3.209 16.865 -16.538 0.50 30.98 87 GLU B CA 1
ATOM 1595 C CA B GLU B 1 69 ? 3.243 16.886 -16.541 0.50 30.89 87 GLU B CA 1
ATOM 1596 C C . GLU B 1 69 ? 2.524 17.247 -17.841 1.00 31.18 87 GLU B C 1
ATOM 1597 O O . GLU B 1 69 ? 1.340 17.562 -17.842 1.00 29.78 87 GLU B O 1
ATOM 1608 N N . GLN B 1 70 ? 3.277 17.224 -18.956 1.00 29.74 88 GLN B N 1
ATOM 1609 C CA . GLN B 1 70 ? 2.713 17.539 -20.274 1.00 27.63 88 GLN B CA 1
ATOM 1610 C C . GLN B 1 70 ? 1.743 16.480 -20.708 1.00 24.75 88 GLN B C 1
ATOM 1611 O O . GLN B 1 70 ? 0.737 16.783 -21.323 1.00 22.53 88 GLN B O 1
ATOM 1617 N N . ALA B 1 71 ? 2.018 15.201 -20.417 1.00 23.23 89 ALA B N 1
ATOM 1618 C CA . ALA B 1 71 ? 1.014 14.185 -20.743 1.00 22.44 89 ALA B CA 1
ATOM 1619 C C . ALA B 1 71 ? -0.286 14.399 -19.995 1.00 21.60 89 ALA B C 1
ATOM 1620 O O . ALA B 1 71 ? -1.394 14.227 -20.537 1.00 22.39 89 ALA B O 1
ATOM 1622 N N . LEU B 1 72 ? -0.144 14.673 -18.721 1.00 22.20 90 LEU B N 1
ATOM 1623 C CA . LEU B 1 72 ? -1.302 14.952 -17.878 1.00 23.17 90 LEU B CA 1
ATOM 1624 C C . LEU B 1 72 ? -2.162 16.112 -18.480 1.00 22.28 90 LEU B C 1
ATOM 1625 O O . LEU B 1 72 ? -3.401 16.014 -18.513 1.00 21.37 90 LEU B O 1
ATOM 1630 N N . GLN B 1 73 ? -1.519 17.185 -18.973 1.00 24.26 91 GLN B N 1
ATOM 1631 C CA . GLN B 1 73 ? -2.251 18.233 -19.731 1.00 23.62 91 GLN B CA 1
ATOM 1632 C C . GLN B 1 73 ? -3.017 17.629 -20.884 1.00 23.31 91 GLN B C 1
ATOM 1633 O O . GLN B 1 73 ? -4.206 17.865 -21.012 1.00 22.69 91 GLN B O 1
ATOM 1639 N N . SER B 1 74 ? -2.360 16.840 -21.736 1.00 22.25 92 SER B N 1
ATOM 1640 C CA . SER B 1 74 ? -3.087 16.166 -22.848 1.00 22.82 92 SER B CA 1
ATOM 1641 C C . SER B 1 74 ? -4.282 15.305 -22.398 1.00 22.86 92 SER B C 1
ATOM 1642 O O . SER B 1 74 ? -5.371 15.351 -23.012 1.00 21.30 92 SER B O 1
ATOM 1645 N N . TYR B 1 75 ? -4.046 14.448 -21.396 1.00 23.63 93 TYR B N 1
ATOM 1646 C CA . TYR B 1 75 ? -5.144 13.622 -20.850 1.00 22.69 93 TYR B CA 1
ATOM 1647 C C . TYR B 1 75 ? -6.223 14.452 -20.207 1.00 21.13 93 TYR B C 1
ATOM 1648 O O . TYR B 1 75 ? -7.376 14.129 -20.372 1.00 21.38 93 TYR B O 1
ATOM 1657 N N . SER B 1 76 ? -5.857 15.558 -19.545 1.00 21.34 94 SER B N 1
ATOM 1658 C CA A SER B 1 76 ? -6.897 16.383 -18.934 0.50 20.40 94 SER B CA 1
ATOM 1659 C CA B SER B 1 76 ? -6.826 16.496 -18.936 0.50 21.35 94 SER B CA 1
ATOM 1660 C C . SER B 1 76 ? -7.767 17.127 -19.974 1.00 21.07 94 SER B C 1
ATOM 1661 O O . SER B 1 76 ? -8.993 17.241 -19.778 1.00 18.04 94 SER B O 1
ATOM 1666 N N . TYR B 1 77 ? -7.165 17.627 -21.063 1.00 19.95 95 TYR B N 1
ATOM 1667 C CA . TYR B 1 77 ? -7.940 18.206 -22.159 1.00 21.19 95 TYR B CA 1
ATOM 1668 C C . TYR B 1 77 ? -8.853 17.186 -22.794 1.00 20.93 95 TYR B C 1
ATOM 1669 O O . TYR B 1 77 ? -10.052 17.416 -22.988 1.00 21.29 95 TYR B O 1
ATOM 1678 N N . GLY B 1 78 ? -8.298 16.010 -23.039 1.00 22.42 96 GLY B N 1
ATOM 1679 C CA . GLY B 1 78 ? -9.075 14.861 -23.491 1.00 23.71 96 GLY B CA 1
ATOM 1680 C C . GLY B 1 78 ? -10.325 14.540 -22.683 1.00 24.25 96 GLY B C 1
ATOM 1681 O O . GLY B 1 78 ? -11.406 14.466 -23.259 1.00 25.57 96 GLY B O 1
ATOM 1682 N N . ALA B 1 79 ? -10.159 14.308 -21.378 1.00 24.66 97 ALA B N 1
ATOM 1683 C CA . ALA B 1 79 ? -11.266 14.049 -20.443 1.00 25.47 97 ALA B CA 1
ATOM 1684 C C . ALA B 1 79 ? -12.308 15.165 -20.498 1.00 26.09 97 ALA B C 1
ATOM 1685 O O . ALA B 1 79 ? -13.544 14.899 -20.467 1.00 26.60 97 ALA B O 1
ATOM 1687 N N . LEU B 1 80 ? -11.809 16.402 -20.566 1.00 24.38 98 LEU B N 1
ATOM 1688 C CA . LEU B 1 80 ? -12.693 17.555 -20.619 1.00 26.00 98 LEU B CA 1
ATOM 1689 C C . LEU B 1 80 ? -13.644 17.524 -21.838 1.00 25.80 98 LEU B C 1
ATOM 1690 O O . LEU B 1 80 ? -14.819 17.820 -21.711 1.00 25.66 98 LEU B O 1
ATOM 1695 N N . MET B 1 81 ? -13.107 17.104 -22.991 1.00 27.26 99 MET B N 1
ATOM 1696 C CA . MET B 1 81 ? -13.809 17.137 -24.251 1.00 28.74 99 MET B CA 1
ATOM 1697 C C . MET B 1 81 ? -14.512 15.806 -24.570 1.00 28.70 99 MET B C 1
ATOM 1698 O O . MET B 1 81 ? -15.281 15.734 -25.518 1.00 28.70 99 MET B O 1
ATOM 1703 N N . ASP B 1 82 ? -14.222 14.765 -23.804 1.00 28.32 100 ASP B N 1
ATOM 1704 C CA . ASP B 1 82 ? -14.779 13.449 -24.079 1.00 29.29 100 ASP B CA 1
ATOM 1705 C C . ASP B 1 82 ? -15.086 12.758 -22.738 1.00 28.88 100 ASP B C 1
ATOM 1706 O O . ASP B 1 82 ? -14.350 11.852 -22.307 1.00 27.92 100 ASP B O 1
ATOM 1711 N N . ILE B 1 83 ? -16.160 13.160 -22.073 1.00 28.76 101 ILE B N 1
ATOM 1712 C CA . ILE B 1 83 ? -16.317 12.768 -20.660 1.00 30.20 101 ILE B CA 1
ATOM 1713 C C . ILE B 1 83 ? -16.618 11.284 -20.419 1.00 30.77 101 ILE B C 1
ATOM 1714 O O . ILE B 1 83 ? -16.442 10.823 -19.300 1.00 29.00 101 ILE B O 1
ATOM 1719 N N . ASN B 1 84 ? -17.038 10.541 -21.447 1.00 31.85 102 ASN B N 1
ATOM 1720 C CA A ASN B 1 84 ? -17.318 9.116 -21.293 0.50 32.41 102 ASN B CA 1
ATOM 1721 C CA B ASN B 1 84 ? -17.304 9.101 -21.267 0.50 32.94 102 ASN B CA 1
ATOM 1722 C C . ASN B 1 84 ? -16.160 8.165 -21.620 1.00 33.12 102 ASN B C 1
ATOM 1723 O O . ASN B 1 84 ? -16.267 6.907 -21.441 1.00 34.00 102 ASN B O 1
ATOM 1732 N N . GLU B 1 85 ? -15.041 8.746 -22.053 1.00 32.56 103 GLU B N 1
ATOM 1733 C CA . GLU B 1 85 ? -13.844 7.967 -22.418 1.00 32.13 103 GLU B CA 1
ATOM 1734 C C . GLU B 1 85 ? -12.993 7.587 -21.216 1.00 30.60 103 GLU B C 1
ATOM 1735 O O . GLU B 1 85 ? -12.325 8.440 -20.651 1.00 30.64 103 GLU B O 1
ATOM 1741 N N . PRO B 1 86 ? -12.958 6.288 -20.843 1.00 30.70 104 PRO B N 1
ATOM 1742 C CA . PRO B 1 86 ? -12.271 5.896 -19.595 1.00 30.05 104 PRO B CA 1
ATOM 1743 C C . PRO B 1 86 ? -10.768 5.956 -19.645 1.00 29.23 104 PRO B C 1
ATOM 1744 O O . PRO B 1 86 ? -10.110 6.042 -18.598 1.00 27.88 104 PRO B O 1
ATOM 1748 N N . ARG B 1 87 ? -10.203 5.933 -20.865 1.00 28.27 105 ARG B N 1
ATOM 1749 C CA . ARG B 1 87 ? -8.776 5.953 -20.994 0.99 26.95 105 ARG B CA 1
ATOM 1750 C C . ARG B 1 87 ? -8.144 7.269 -20.574 1.00 24.58 105 ARG B C 1
ATOM 1751 O O . ARG B 1 87 ? -7.040 7.240 -20.168 1.00 23.49 105 ARG B O 1
ATOM 1759 N N . PHE B 1 88 ? -8.834 8.417 -20.630 1.00 23.67 106 PHE B N 1
ATOM 1760 C CA . PHE B 1 88 ? -8.206 9.660 -20.106 1.00 22.40 106 PHE B CA 1
ATOM 1761 C C . PHE B 1 88 ? -7.896 9.691 -18.597 1.00 22.13 106 PHE B C 1
ATOM 1762 O O . PHE B 1 88 ? -6.770 9.820 -18.204 1.00 22.11 106 PHE B O 1
ATOM 1770 N N . PRO B 1 89 ? -8.909 9.575 -17.738 1.00 23.49 107 PRO B N 1
ATOM 1771 C CA . PRO B 1 89 ? -8.534 9.474 -16.303 1.00 24.17 107 PRO B CA 1
ATOM 1772 C C . PRO B 1 89 ? -7.607 8.283 -15.940 1.00 25.28 107 PRO B C 1
ATOM 1773 O O . PRO B 1 89 ? -6.787 8.397 -15.049 1.00 26.14 107 PRO B O 1
ATOM 1777 N N . PHE B 1 90 ? -7.718 7.147 -16.633 1.00 27.83 108 PHE B N 1
ATOM 1778 C CA . PHE B 1 90 ? -6.831 6.034 -16.354 1.00 28.89 108 PHE B CA 1
ATOM 1779 C C . PHE B 1 90 ? -5.364 6.424 -16.571 1.00 29.32 108 PHE B C 1
ATOM 1780 O O . PHE B 1 90 ? -4.532 6.305 -15.658 1.00 27.79 108 PHE B O 1
ATOM 1788 N N . HIS B 1 91 ? -5.054 6.970 -17.764 1.00 29.02 109 HIS B N 1
ATOM 1789 C CA . HIS B 1 91 ? -3.698 7.382 -18.053 1.00 27.79 109 HIS B CA 1
ATOM 1790 C C . HIS B 1 91 ? -3.318 8.594 -17.280 1.00 27.23 109 HIS B C 1
ATOM 1791 O O . HIS B 1 91 ? -2.169 8.726 -16.945 1.00 27.16 109 HIS B O 1
ATOM 1798 N N . ALA B 1 92 ? -4.286 9.473 -16.970 1.00 28.60 110 ALA B N 1
ATOM 1799 C CA . ALA B 1 92 ? -3.971 10.653 -16.148 1.00 30.08 110 ALA B CA 1
ATOM 1800 C C . ALA B 1 92 ? -3.556 10.184 -14.740 1.00 30.37 110 ALA B C 1
ATOM 1801 O O . ALA B 1 92 ? -2.649 10.734 -14.161 1.00 31.43 110 ALA B O 1
ATOM 1803 N N . ALA B 1 93 ? -4.204 9.138 -14.236 1.00 32.95 111 ALA B N 1
ATOM 1804 C CA . ALA B 1 93 ? -3.883 8.590 -12.911 1.00 34.52 111 ALA B CA 1
ATOM 1805 C C . ALA B 1 93 ? -2.455 8.063 -12.929 1.00 35.32 111 ALA B C 1
ATOM 1806 O O . ALA B 1 93 ? -1.662 8.378 -12.032 1.00 36.58 111 ALA B O 1
ATOM 1808 N N . GLU B 1 94 ? -2.132 7.288 -13.970 1.00 36.41 112 GLU B N 1
ATOM 1809 C CA . GLU B 1 94 ? -0.758 6.804 -14.233 1.00 36.31 112 GLU B CA 1
ATOM 1810 C C . GLU B 1 94 ? 0.264 7.912 -14.121 1.00 35.61 112 GLU B C 1
ATOM 1811 O O . GLU B 1 94 ? 1.282 7.694 -13.476 1.00 35.87 112 GLU B O 1
ATOM 1817 N N . CYS B 1 95 ? 0.020 9.085 -14.751 1.00 35.58 113 CYS B N 1
ATOM 1818 C CA . CYS B 1 95 ? 0.903 10.266 -14.594 1.00 35.88 113 CYS B CA 1
ATOM 1819 C C . CYS B 1 95 ? 0.919 10.886 -13.213 1.00 37.11 113 CYS B C 1
ATOM 1820 O O . CYS B 1 95 ? 1.948 11.500 -12.804 1.00 38.20 113 CYS B O 1
ATOM 1823 N N . HIS B 1 96 ? -0.252 10.879 -12.566 1.00 35.36 114 HIS B N 1
ATOM 1824 C CA . HIS B 1 96 ? -0.365 11.377 -11.219 1.00 34.96 114 HIS B CA 1
ATOM 1825 C C . HIS B 1 96 ? 0.577 10.541 -10.327 1.00 36.16 114 HIS B C 1
ATOM 1826 O O . HIS B 1 96 ? 1.259 11.086 -9.484 1.00 35.45 114 HIS B O 1
ATOM 1833 N N . LEU B 1 97 ? 0.648 9.230 -10.583 1.00 39.07 115 LEU B N 1
ATOM 1834 C CA . LEU B 1 97 ? 1.473 8.302 -9.812 1.00 40.98 115 LEU B CA 1
ATOM 1835 C C . LEU B 1 97 ? 2.944 8.633 -9.914 1.00 41.91 115 LEU B C 1
ATOM 1836 O O . LEU B 1 97 ? 3.606 8.931 -8.908 1.00 42.36 115 LEU B O 1
ATOM 1841 N N . GLN B 1 98 ? 3.438 8.646 -11.145 1.00 42.77 116 GLN B N 1
ATOM 1842 C CA . GLN B 1 98 ? 4.798 9.114 -11.444 1.00 43.57 116 GLN B CA 1
ATOM 1843 C C . GLN B 1 98 ? 5.061 10.498 -10.881 1.00 43.96 116 GLN B C 1
ATOM 1844 O O . GLN B 1 98 ? 6.178 10.826 -10.529 1.00 44.29 116 GLN B O 1
ATOM 1850 N N . LEU B 1 99 ? 4.033 11.327 -10.783 1.00 44.67 117 LEU B N 1
ATOM 1851 C CA . LEU B 1 99 ? 4.211 12.656 -10.170 1.00 45.23 117 LEU B CA 1
ATOM 1852 C C . LEU B 1 99 ? 4.117 12.580 -8.633 1.00 45.17 117 LEU B C 1
ATOM 1853 O O . LEU B 1 99 ? 4.139 13.616 -7.983 1.00 46.11 117 LEU B O 1
ATOM 1858 N N . GLY B 1 100 ? 3.987 11.373 -8.078 1.00 44.95 118 GLY B N 1
ATOM 1859 C CA . GLY B 1 100 ? 3.662 11.195 -6.653 1.00 46.05 118 GLY B CA 1
ATOM 1860 C C . GLY B 1 100 ? 2.440 11.949 -6.123 1.00 46.14 118 GLY B C 1
ATOM 1861 O O . GLY B 1 100 ? 2.499 12.544 -5.034 1.00 46.34 118 GLY B O 1
ATOM 1862 N N . ASP B 1 101 ? 1.330 11.959 -6.872 1.00 45.72 119 ASP B N 1
ATOM 1863 C CA . ASP B 1 101 ? 0.117 12.658 -6.402 1.00 45.02 119 ASP B CA 1
ATOM 1864 C C . ASP B 1 101 ? -0.927 11.591 -6.231 1.00 44.74 119 ASP B C 1
ATOM 1865 O O . ASP B 1 101 ? -1.647 11.280 -7.169 1.00 44.64 119 ASP B O 1
ATOM 1870 N N . LEU B 1 102 ? -0.972 10.966 -5.052 1.00 44.44 120 LEU B N 1
ATOM 1871 C CA . LEU B 1 102 ? -1.851 9.821 -4.913 1.00 43.71 120 LEU B CA 1
ATOM 1872 C C . LEU B 1 102 ? -3.308 10.247 -4.768 1.00 42.82 120 LEU B C 1
ATOM 1873 O O . LEU B 1 102 ? -4.161 9.507 -5.204 1.00 43.87 120 LEU B O 1
ATOM 1878 N N . ASP B 1 103 ? -3.603 11.445 -4.239 1.00 41.56 121 ASP B N 1
ATOM 1879 C CA . ASP B 1 103 ? -4.994 11.951 -4.312 1.00 41.53 121 ASP B CA 1
ATOM 1880 C C . ASP B 1 103 ? -5.419 11.978 -5.797 1.00 40.39 121 ASP B C 1
ATOM 1881 O O . ASP B 1 103 ? -6.485 11.502 -6.132 1.00 40.54 121 ASP B O 1
ATOM 1886 N N . GLY B 1 104 ? -4.560 12.541 -6.662 1.00 38.99 122 GLY B N 1
ATOM 1887 C CA . GLY B 1 104 ? -4.832 12.596 -8.104 1.00 37.76 122 GLY B CA 1
ATOM 1888 C C . GLY B 1 104 ? -4.980 11.216 -8.718 1.00 35.94 122 GLY B C 1
ATOM 1889 O O . GLY B 1 104 ? -5.928 10.957 -9.457 1.00 35.85 122 GLY B O 1
ATOM 1890 N N . ALA B 1 105 ? -4.074 10.309 -8.369 1.00 35.35 123 ALA B N 1
ATOM 1891 C CA . ALA B 1 105 ? -4.074 8.990 -8.949 1.00 34.86 123 ALA B CA 1
ATOM 1892 C C . ALA B 1 105 ? -5.352 8.242 -8.566 1.00 35.91 123 ALA B C 1
ATOM 1893 O O . ALA B 1 105 ? -5.932 7.520 -9.373 1.00 35.00 123 ALA B O 1
ATOM 1895 N N . GLU B 1 106 ? -5.774 8.415 -7.300 1.00 36.50 124 GLU B N 1
ATOM 1896 C CA . GLU B 1 106 ? -6.851 7.636 -6.735 1.00 36.11 124 GLU B CA 1
ATOM 1897 C C . GLU B 1 106 ? -8.105 7.976 -7.493 1.00 34.37 124 GLU B C 1
ATOM 1898 O O . GLU B 1 106 ? -8.844 7.097 -7.938 1.00 33.77 124 GLU B O 1
ATOM 1904 N N . SER B 1 107 ? -8.320 9.281 -7.630 1.00 32.66 125 SER B N 1
ATOM 1905 C CA . SER B 1 107 ? -9.415 9.849 -8.393 1.00 32.49 125 SER B CA 1
ATOM 1906 C C . SER B 1 107 ? -9.547 9.379 -9.863 1.00 31.05 125 SER B C 1
ATOM 1907 O O . SER B 1 107 ? -10.650 9.076 -10.340 1.00 30.56 125 SER B O 1
ATOM 1910 N N . GLY B 1 108 ? -8.426 9.400 -10.585 1.00 30.92 126 GLY B N 1
ATOM 1911 C CA . GLY B 1 108 ? -8.436 9.080 -12.006 1.00 29.95 126 GLY B CA 1
ATOM 1912 C C . GLY B 1 108 ? -8.779 7.608 -12.113 1.00 29.38 126 GLY B C 1
ATOM 1913 O O . GLY B 1 108 ? -9.631 7.241 -12.900 1.00 28.66 126 GLY B O 1
ATOM 1914 N N . PHE B 1 109 ? -8.161 6.764 -11.279 1.00 30.62 127 PHE B N 1
ATOM 1915 C CA . PHE B 1 109 ? -8.435 5.292 -11.410 1.00 31.97 127 PHE B CA 1
ATOM 1916 C C . PHE B 1 109 ? -9.864 4.976 -11.054 1.00 32.43 127 PHE B C 1
ATOM 1917 O O . PHE B 1 109 ? -10.546 4.179 -11.725 1.00 34.11 127 PHE B O 1
ATOM 1925 N N . TYR B 1 110 ? -10.338 5.654 -10.005 1.00 32.78 128 TYR B N 1
ATOM 1926 C CA . TYR B 1 110 ? -11.694 5.531 -9.574 1.00 32.73 128 TYR B CA 1
ATOM 1927 C C . TYR B 1 110 ? -12.609 5.961 -10.694 1.00 32.30 128 TYR B C 1
ATOM 1928 O O . TYR B 1 110 ? -13.578 5.263 -11.020 1.00 31.40 128 TYR B O 1
ATOM 1937 N N . SER B 1 111 ? -12.359 7.131 -11.276 1.00 30.83 129 SER B N 1
ATOM 1938 C CA A SER B 1 111 ? -13.202 7.573 -12.386 0.50 31.26 129 SER B CA 1
ATOM 1939 C CA B SER B 1 111 ? -13.167 7.590 -12.394 0.50 30.57 129 SER B CA 1
ATOM 1940 C C . SER B 1 111 ? -13.044 6.651 -13.609 1.00 30.63 129 SER B C 1
ATOM 1941 O O . SER B 1 111 ? -14.022 6.366 -14.278 1.00 31.00 129 SER B O 1
ATOM 1946 N N . ALA B 1 112 ? -11.819 6.191 -13.884 1.00 31.33 130 ALA B N 1
ATOM 1947 C CA . ALA B 1 112 ? -11.572 5.322 -15.058 1.00 32.11 130 ALA B CA 1
ATOM 1948 C C . ALA B 1 112 ? -12.394 4.104 -14.896 1.00 33.08 130 ALA B C 1
ATOM 1949 O O . ALA B 1 112 ? -13.145 3.712 -15.826 1.00 32.74 130 ALA B O 1
ATOM 1951 N N . ARG B 1 113 ? -12.330 3.557 -13.673 1.00 33.52 131 ARG B N 1
ATOM 1952 C CA . ARG B 1 113 ? -13.090 2.334 -13.367 1.00 34.19 131 ARG B CA 1
ATOM 1953 C C . ARG B 1 113 ? -14.575 2.523 -13.593 1.00 33.58 131 ARG B C 1
ATOM 1954 O O . ARG B 1 113 ? -15.189 1.704 -14.266 1.00 33.48 131 ARG B O 1
ATOM 1962 N N . ALA B 1 114 ? -15.142 3.627 -13.098 1.00 33.53 132 ALA B N 1
ATOM 1963 C CA . ALA B 1 114 ? -16.581 3.891 -13.210 1.00 32.75 132 ALA B CA 1
ATOM 1964 C C . ALA B 1 114 ? -17.099 4.069 -14.649 1.00 33.34 132 ALA B C 1
ATOM 1965 O O . ALA B 1 114 ? -18.221 3.649 -14.978 1.00 33.03 132 ALA B O 1
ATOM 1967 N N . LEU B 1 115 ? -16.298 4.738 -15.481 1.00 32.00 133 LEU B N 1
ATOM 1968 C CA . LEU B 1 115 ? -16.646 4.952 -16.892 1.00 32.90 133 LEU B CA 1
ATOM 1969 C C . LEU B 1 115 ? -16.659 3.609 -17.689 1.00 33.02 133 LEU B C 1
ATOM 1970 O O . LEU B 1 115 ? -17.641 3.301 -18.383 1.00 34.00 133 LEU B O 1
ATOM 1975 N N . ALA B 1 116 ? -15.611 2.808 -17.512 1.00 33.74 134 ALA B N 1
ATOM 1976 C CA . ALA B 1 116 ? -15.430 1.513 -18.220 1.00 34.70 134 ALA B CA 1
ATOM 1977 C C . ALA B 1 116 ? -16.533 0.498 -17.869 1.00 35.50 134 ALA B C 1
ATOM 1978 O O . ALA B 1 116 ? -17.071 -0.201 -18.755 1.00 35.51 134 ALA B O 1
ATOM 1980 N N . ALA B 1 117 ? -16.905 0.458 -16.585 1.00 35.60 135 ALA B N 1
ATOM 1981 C CA . ALA B 1 117 ? -18.000 -0.386 -16.135 1.00 35.43 135 ALA B CA 1
ATOM 1982 C C . 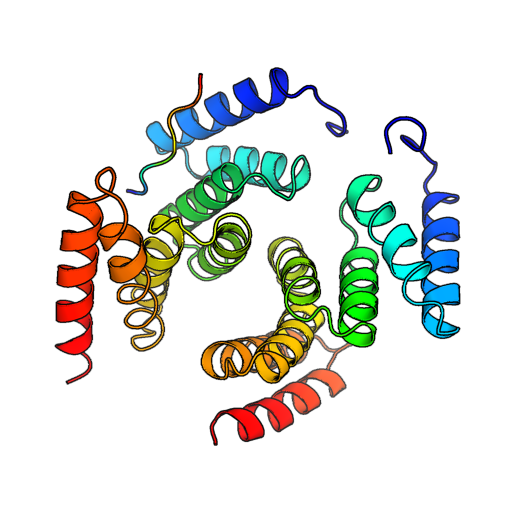ALA B 1 117 ? -19.308 -0.049 -16.814 1.00 35.55 135 ALA B C 1
ATOM 1983 O O . ALA B 1 117 ? -20.152 -0.917 -17.003 1.00 35.37 135 ALA B O 1
ATOM 1985 N N . ALA B 1 118 ? -19.503 1.191 -17.216 1.00 36.08 136 ALA B N 1
ATOM 1986 C CA . ALA B 1 118 ? -20.714 1.496 -17.936 1.00 37.05 136 ALA B CA 1
ATOM 1987 C C . ALA B 1 118 ? -20.645 1.192 -19.463 1.00 38.01 136 ALA B C 1
ATOM 1988 O O . ALA B 1 118 ? -21.619 1.432 -20.184 1.00 37.32 136 ALA B O 1
ATOM 1990 N N . GLN B 1 119 ? -19.506 0.660 -19.942 1.00 39.03 137 GLN B N 1
ATOM 1991 C CA . GLN B 1 119 ? -19.292 0.448 -21.389 1.00 41.20 137 GLN B CA 1
ATOM 1992 C C . GLN B 1 119 ? -18.875 -0.992 -21.751 1.00 41.87 137 GLN B C 1
ATOM 1993 O O . GLN B 1 119 ? -17.819 -1.438 -21.358 1.00 41.40 137 GLN B O 1
ATOM 1999 N N . PRO B 1 120 ? -19.704 -1.705 -22.533 1.00 43.79 138 PRO B N 1
ATOM 2000 C CA . PRO B 1 120 ? -19.431 -3.140 -22.759 1.00 45.19 138 PRO B CA 1
ATOM 2001 C C . PRO B 1 120 ? -18.084 -3.404 -23.439 1.00 46.46 138 PRO B C 1
ATOM 2002 O O . PRO B 1 120 ? -17.360 -4.321 -23.027 1.00 46.31 138 PRO B O 1
ATOM 2006 N N . ALA B 1 121 ? -17.726 -2.557 -24.409 1.00 48.07 139 ALA B N 1
ATOM 2007 C CA . ALA B 1 121 ? -16.428 -2.645 -25.103 1.00 49.87 139 ALA B CA 1
ATOM 2008 C C . ALA B 1 121 ? -15.204 -2.539 -24.159 1.00 50.92 139 ALA B C 1
ATOM 2009 O O . ALA B 1 121 ? -14.136 -3.141 -24.416 1.00 50.28 139 ALA B O 1
ATOM 2011 N N . HIS B 1 122 ? -15.360 -1.751 -23.084 1.00 51.60 140 HIS B N 1
ATOM 2012 C CA . HIS B 1 122 ? -14.265 -1.509 -22.129 1.00 51.70 140 HIS B CA 1
ATOM 2013 C C . HIS B 1 122 ? -14.374 -2.393 -20.888 1.00 51.84 140 HIS B C 1
ATOM 2014 O O . HIS B 1 122 ? -13.946 -1.983 -19.801 1.00 52.41 140 HIS B O 1
ATOM 2021 N N . GLU B 1 123 ? -14.966 -3.578 -21.014 1.00 51.39 141 GLU B N 1
ATOM 2022 C CA . GLU B 1 123 ? -15.261 -4.372 -19.804 1.00 51.42 141 GLU B CA 1
ATOM 2023 C C . GLU B 1 123 ? -13.995 -4.854 -19.074 1.00 50.05 141 GLU B C 1
ATOM 2024 O O . GLU B 1 123 ? -13.904 -4.823 -17.850 1.00 49.25 141 GLU B O 1
ATOM 2030 N N . ALA B 1 124 ? -13.031 -5.303 -19.855 1.00 49.57 142 ALA B N 1
ATOM 2031 C CA . ALA B 1 124 ? -11.697 -5.649 -19.374 1.00 48.90 142 ALA B CA 1
ATOM 2032 C C . ALA B 1 124 ? -11.051 -4.476 -18.625 1.00 48.72 142 ALA B C 1
ATOM 2033 O O . ALA B 1 124 ? -10.630 -4.650 -17.490 1.00 48.89 142 ALA B O 1
ATOM 2035 N N . LEU B 1 125 ? -11.015 -3.281 -19.236 1.00 48.50 143 LEU B N 1
ATOM 2036 C CA . LEU B 1 125 ? -10.335 -2.080 -18.666 1.00 48.46 143 LEU B CA 1
ATOM 2037 C C . LEU B 1 125 ? -10.753 -1.752 -17.224 1.00 48.46 143 LEU B C 1
ATOM 2038 O O . LEU B 1 125 ? -9.922 -1.356 -16.404 1.00 48.25 143 LEU B O 1
ATOM 2043 N N . ALA B 1 126 ? -12.046 -1.895 -16.954 1.00 49.16 144 ALA B N 1
ATOM 2044 C CA . ALA B 1 126 ? -12.596 -1.628 -15.632 1.00 50.17 144 ALA B CA 1
ATOM 2045 C C . ALA B 1 126 ? -11.798 -2.273 -14.487 1.00 50.98 144 ALA B C 1
ATOM 2046 O O . ALA B 1 126 ? -11.678 -1.663 -13.441 1.00 51.03 144 ALA B O 1
ATOM 2048 N N . ALA B 1 127 ? -11.195 -3.458 -14.685 1.00 51.69 145 ALA B N 1
ATOM 2049 C CA . ALA B 1 127 ? -10.410 -4.078 -13.605 1.00 51.90 145 ALA B CA 1
ATOM 2050 C C . ALA B 1 127 ? -8.900 -3.811 -13.609 1.00 52.67 145 ALA B C 1
ATOM 2051 O O . ALA B 1 127 ? -8.229 -3.963 -12.576 1.00 52.75 145 ALA B O 1
ATOM 2053 N N . ARG B 1 128 ? -8.344 -3.343 -14.719 1.00 52.60 146 ARG B N 1
ATOM 2054 C CA . ARG B 1 128 ? -7.021 -2.746 -14.602 1.00 53.07 146 ARG B CA 1
ATOM 2055 C C . ARG B 1 128 ? -7.124 -1.518 -13.678 1.00 52.90 146 ARG B C 1
ATOM 2056 O O . ARG B 1 128 ? -6.256 -1.305 -12.816 1.00 53.21 146 ARG B O 1
ATOM 2064 N N . ALA B 1 129 ? -8.199 -0.738 -13.860 1.00 51.66 147 ALA B N 1
ATOM 2065 C CA . ALA B 1 129 ? -8.490 0.437 -13.046 1.00 51.16 147 ALA B CA 1
ATOM 2066 C C . ALA B 1 129 ? -8.761 0.029 -11.604 1.00 51.09 147 ALA B C 1
ATOM 2067 O O . ALA B 1 129 ? -8.134 0.569 -10.696 1.00 50.10 147 ALA B O 1
ATOM 2069 N N . GLY B 1 130 ? -9.704 -0.909 -11.427 1.00 51.64 148 GLY B N 1
ATOM 2070 C CA . GLY B 1 130 ? -10.043 -1.527 -10.131 1.00 53.19 148 GLY B CA 1
ATOM 2071 C C . GLY B 1 130 ? -8.821 -1.975 -9.347 1.00 54.23 148 GLY B C 1
ATOM 2072 O O . GLY B 1 130 ? -8.684 -1.617 -8.193 1.00 55.20 148 GLY B O 1
ATOM 2073 N N . ALA B 1 131 ? -7.917 -2.734 -9.976 1.00 55.77 149 ALA B N 1
ATOM 2074 C CA . ALA B 1 131 ? -6.713 -3.265 -9.304 1.00 56.16 149 ALA B CA 1
ATOM 2075 C C . ALA B 1 131 ? -5.767 -2.151 -8.946 1.00 56.93 149 ALA B C 1
ATOM 2076 O O . ALA B 1 131 ? -5.191 -2.131 -7.841 1.00 56.92 149 ALA B O 1
ATOM 2078 N N . MET B 1 132 ? -5.598 -1.222 -9.890 1.00 57.08 150 MET B N 1
ATOM 2079 C CA . MET B 1 132 ? -4.773 -0.044 -9.657 1.00 57.19 150 MET B CA 1
ATOM 2080 C C . MET B 1 132 ? -5.359 0.861 -8.553 1.00 56.60 150 MET B C 1
ATOM 2081 O O . MET B 1 132 ? -4.611 1.444 -7.772 1.00 55.35 150 MET B O 1
ATOM 2086 N N . LEU B 1 133 ? -6.690 0.967 -8.494 1.00 56.81 151 LEU B N 1
ATOM 2087 C CA . LEU B 1 133 ? -7.355 1.729 -7.428 1.00 57.44 151 LEU B CA 1
ATOM 2088 C C . LEU B 1 133 ? -6.978 1.229 -6.000 1.00 58.87 151 LEU B C 1
ATOM 2089 O O . LEU B 1 133 ? -6.516 2.022 -5.156 1.00 58.80 151 LEU B O 1
ATOM 2094 N N . GLU B 1 134 ? -7.151 -0.077 -5.757 1.00 60.16 152 GLU B N 1
ATOM 2095 C CA . GLU B 1 134 ? -6.742 -0.736 -4.482 1.00 61.83 152 GLU B CA 1
ATOM 2096 C C . GLU B 1 134 ? -5.263 -0.499 -4.108 1.00 62.18 152 GLU B C 1
ATOM 2097 O O . GLU B 1 134 ? -4.941 -0.272 -2.929 1.00 62.31 152 GLU B O 1
ATOM 2103 N N . ALA B 1 135 ? -4.378 -0.551 -5.111 1.00 62.69 153 ALA B N 1
ATOM 2104 C CA . ALA B 1 135 ? -2.987 -0.148 -4.950 1.00 62.95 153 ALA B CA 1
ATOM 2105 C C . ALA B 1 135 ? -2.866 1.240 -4.319 1.00 63.59 153 ALA B C 1
ATOM 2106 O O . ALA B 1 135 ? -2.198 1.390 -3.291 1.00 64.30 153 ALA B O 1
ATOM 2108 N N . VAL B 1 136 ? -3.530 2.243 -4.907 1.00 63.82 154 VAL B N 1
ATOM 2109 C CA . VAL B 1 136 ? -3.424 3.635 -4.432 0.80 63.78 154 VAL B CA 1
ATOM 2110 C C . VAL B 1 136 ? -3.949 3.854 -2.998 0.80 63.56 154 VAL B C 1
ATOM 2111 O O . VAL B 1 136 ? -3.229 4.413 -2.177 0.80 63.50 154 VAL B O 1
ATOM 2113 N N . THR B 1 137 ? -5.165 3.388 -2.693 0.80 63.71 155 THR B N 1
ATOM 2114 C CA . THR B 1 137 ? -5.767 3.577 -1.350 0.80 63.82 155 THR B CA 1
ATOM 2115 C C . THR B 1 137 ? -4.898 3.062 -0.187 0.80 63.93 155 THR B C 1
ATOM 2116 O O . THR B 1 137 ? -5.171 3.376 0.975 0.80 64.03 155 THR B O 1
ATOM 2120 N N . ALA B 1 138 ? -3.870 2.274 -0.511 0.80 63.56 156 ALA B N 1
ATOM 2121 C CA . ALA B 1 138 ? -2.814 1.920 0.436 0.80 63.37 156 ALA B CA 1
ATOM 2122 C C . ALA B 1 138 ? -1.556 2.753 0.173 0.80 63.26 156 ALA B C 1
ATOM 2123 O O . ALA B 1 138 ? -1.587 3.989 0.231 0.80 63.18 156 ALA B O 1
ATOM 2125 N N . ARG C 2 2 ? -21.363 34.911 -8.841 1.00 37.26 48 ARG C N 1
ATOM 2126 C CA . ARG C 2 2 ? -20.778 33.691 -8.189 1.00 37.31 48 ARG C CA 1
ATOM 2127 C C . ARG C 2 2 ? -19.259 33.661 -8.443 1.00 35.27 48 ARG C C 1
ATOM 2128 O O . ARG C 2 2 ? -18.509 34.191 -7.647 1.00 36.76 48 ARG C O 1
ATOM 2130 N N . VAL C 2 3 ? -18.800 33.107 -9.556 1.00 33.54 49 VAL C N 1
ATOM 2131 C CA . VAL C 2 3 ? -17.368 33.203 -9.893 1.00 30.65 49 VAL C CA 1
ATOM 2132 C C . VAL C 2 3 ? -17.058 34.540 -10.505 1.00 31.52 49 VAL C C 1
ATOM 2133 O O . VAL C 2 3 ? -17.830 35.062 -11.290 1.00 31.82 49 VAL C O 1
ATOM 2137 N N A GLU C 2 4 ? -15.898 35.062 -10.180 0.60 31.30 50 GLU C N 1
ATOM 2138 N N B GLU C 2 4 ? -15.952 35.157 -10.114 0.40 31.32 50 GLU C N 1
ATOM 2139 C CA A GLU C 2 4 ? -15.491 36.338 -10.704 0.60 31.88 50 GLU C CA 1
ATOM 2140 C CA B GLU C 2 4 ? -15.580 36.412 -10.771 0.40 31.60 50 GLU C CA 1
ATOM 2141 C C A GLU C 2 4 ? -14.584 36.065 -11.928 0.60 31.79 50 GLU C C 1
ATOM 2142 C C B GLU C 2 4 ? -14.626 36.082 -11.918 0.40 31.55 50 GLU C C 1
ATOM 2143 O O A GLU C 2 4 ? -13.441 35.605 -11.779 0.60 31.93 50 GLU C O 1
ATOM 2144 O O B GLU C 2 4 ? -13.506 35.606 -11.704 0.40 31.66 50 GLU C O 1
ATOM 2155 N N . LEU C 2 5 ? -15.114 36.292 -13.134 1.00 31.09 51 LEU C N 1
ATOM 2156 C CA . LEU C 2 5 ? -14.312 36.182 -14.364 1.00 30.27 51 LEU C CA 1
ATOM 2157 C C . LEU C 2 5 ? -13.474 37.442 -14.679 1.00 31.30 51 LEU C C 1
ATOM 2158 O O . LEU C 2 5 ? -13.893 38.561 -14.314 1.00 31.35 51 LEU C O 1
ATOM 2163 N N . ASN C 2 6 ? -12.314 37.275 -15.343 1.00 31.13 52 ASN C N 1
ATOM 2164 C CA . ASN C 2 6 ? -11.486 38.430 -15.832 1.00 32.64 52 ASN C CA 1
ATOM 2165 C C . ASN C 2 6 ? -12.305 39.332 -16.724 1.00 32.01 52 ASN C C 1
ATOM 2166 O O . ASN C 2 6 ? -13.007 38.804 -17.586 1.00 30.94 52 ASN C O 1
ATOM 2171 N N . ALA C 2 7 ? -12.249 40.653 -16.535 1.00 32.03 53 ALA C N 1
ATOM 2172 C CA . ALA C 2 7 ? -13.047 41.571 -17.394 1.00 33.71 53 ALA C CA 1
ATOM 2173 C C . ALA C 2 7 ? -12.465 41.464 -18.807 1.00 33.94 53 ALA C C 1
ATOM 2174 O O . ALA C 2 7 ? -11.280 41.266 -18.914 1.00 33.19 53 ALA C O 1
ATOM 2176 N N . PRO C 2 8 ? -13.300 41.528 -19.881 1.00 36.29 54 PRO C N 1
ATOM 2177 C CA . PRO C 2 8 ? -12.767 41.468 -21.269 1.00 38.48 54 PRO C CA 1
ATOM 2178 C C . PRO C 2 8 ? -12.023 42.738 -21.744 1.00 41.43 54 PRO C C 1
ATOM 2179 O O . PRO C 2 8 ? -10.977 43.084 -21.198 1.00 42.37 54 PRO C O 1
ATOM 2183 N N . ARG C 2 9 ? -12.583 43.415 -22.759 0.70 45.19 55 ARG C N 1
ATOM 2184 C CA . ARG C 2 9 ? -11.953 44.568 -23.498 1.00 47.59 55 ARG C CA 1
ATOM 2185 C C . ARG C 2 9 ? -10.445 44.708 -23.299 1.00 48.35 55 ARG C C 1
ATOM 2186 O O . ARG C 2 9 ? -9.705 43.713 -23.455 1.00 50.23 55 ARG C O 1
#

CATH classification: 1.25.40.10